Protein AF-A0A924LVS6-F1 (afdb_monomer)

Sequence (199 aa):
MPVTPDPIDLTTLAKVRSFMQHDATVALDNDDEMQRLITRASATIMDYTGREFVSAATAGTARQFLYYSSPDHVMRTTPFDLRSVTAVTFDPESSSPTALVATDWRLLPIPSKYGVFNSLYFPRHSGNAAGRIVQVTGTWGWATVPHEVEQACIDTVDHWIKRNLPGGEAIPEERDRYGPVLFPTSARMTLRRYRLVPV

Nearest PDB structures (foldseek):
  6toa-assembly1_C  TM=5.813E-01  e=3.307E-07  Rhodobacter capsulatus DE442
  8ck1-assembly1_B  TM=4.761E-01  e=1.187E-01  Ribes
  7w6b-assembly1_A  TM=3.000E-01  e=3.774E-02  Streptococcus oralis ATCC 35037
  3abz-assembly1_A  TM=4.146E-01  e=4.434E+00  Kluyveromyces marxianus

Radius of gyration: 20.04 Å; Cα contacts (8 Å, |Δi|>4): 343; chains: 1; bounding box: 52×32×57 Å

Secondary structure (DSSP, 8-state):
-PPPPPTT-SS-HHHHHHHTT--TTS--TTHHHHHHHHHHHHHHHHHHHT---SPPPSTTEEEEEEEB--TT-EEE-TTPPEEEEEEEEESTTSSS-EEEPTTS-EEESSSPBTTBB-EEE-TT---BTT-EEEEEEEEES-SS--HHHHHHHHHHHHHHHHTT--SS---GGGHHHHSS--S-HHHHHHHHTTSPP--

Solvent-accessible surface area (backbone atoms only — not comparable to full-atom values): 11320 Å² total; per-residue (Å²): 129,85,66,73,89,55,86,69,37,56,66,51,67,49,58,45,29,50,72,74,72,41,66,59,86,60,89,54,98,57,47,53,56,53,45,53,36,42,45,50,38,25,53,51,50,28,62,72,21,52,38,50,55,45,54,51,79,62,78,66,48,72,47,76,45,79,30,50,54,40,99,80,24,59,37,72,43,72,46,47,31,32,53,45,78,80,45,42,27,38,36,70,87,48,99,73,50,46,75,55,56,82,88,47,46,44,71,26,51,84,74,54,60,93,65,31,25,46,32,41,33,24,90,82,46,69,38,43,94,84,47,40,45,35,36,42,23,16,28,45,26,32,95,57,61,52,68,67,59,27,49,30,39,42,54,30,37,55,52,27,60,78,66,72,47,94,53,93,61,59,49,78,87,51,42,87,84,76,40,63,64,70,54,48,71,67,34,48,62,63,44,56,81,64,34,68,76,86,126

Structure (mmCIF, N/CA/C/O backbone):
data_AF-A0A924LVS6-F1
#
_entry.id   AF-A0A924LVS6-F1
#
loop_
_atom_site.group_PDB
_atom_site.id
_atom_site.type_symbol
_atom_site.label_atom_id
_atom_site.label_alt_id
_atom_site.label_comp_id
_atom_site.label_asym_id
_atom_site.label_entity_id
_atom_site.label_seq_id
_atom_site.pdbx_PDB_ins_code
_atom_site.Cartn_x
_atom_site.Cartn_y
_atom_site.Cartn_z
_atom_site.occupancy
_atom_site.B_iso_or_equiv
_atom_site.auth_seq_id
_atom_site.auth_comp_id
_atom_site.auth_asym_id
_atom_site.auth_atom_id
_atom_site.pdbx_PDB_model_num
ATOM 1 N N . MET A 1 1 ? -22.094 17.354 11.638 1.00 51.91 1 MET A N 1
ATOM 2 C CA . MET A 1 1 ? -22.449 16.573 10.434 1.00 51.91 1 MET A CA 1
ATOM 3 C C . MET A 1 1 ? -21.856 15.191 10.625 1.00 51.91 1 MET A C 1
ATOM 5 O O . MET A 1 1 ? -20.740 15.159 11.136 1.00 51.91 1 MET A O 1
ATOM 9 N N . PRO A 1 2 ? -22.572 14.113 10.270 1.00 64.19 2 PRO A N 1
ATOM 10 C CA . PRO A 1 2 ? -22.075 12.753 10.454 1.00 64.19 2 PRO A CA 1
ATOM 11 C C . PRO A 1 2 ? -20.780 12.549 9.666 1.00 64.19 2 PRO A C 1
ATOM 13 O O . PRO A 1 2 ? -20.689 12.972 8.510 1.00 64.19 2 PRO A O 1
ATOM 16 N N . VAL A 1 3 ? -19.778 11.938 10.295 1.00 76.50 3 VAL A N 1
ATOM 17 C CA . VAL A 1 3 ? -18.507 11.621 9.632 1.00 76.50 3 VAL A CA 1
ATOM 18 C C . VAL A 1 3 ? -18.743 10.437 8.696 1.00 76.50 3 VAL A C 1
ATOM 20 O O . VAL A 1 3 ? -19.192 9.375 9.117 1.00 76.50 3 VAL A O 1
ATOM 23 N N . THR A 1 4 ? -18.479 10.621 7.405 1.00 79.25 4 THR A N 1
ATOM 24 C CA . THR A 1 4 ? -18.594 9.548 6.410 1.00 79.25 4 THR A CA 1
ATOM 25 C C . THR A 1 4 ? -17.338 8.673 6.408 1.00 79.25 4 THR A C 1
ATOM 27 O O . THR A 1 4 ? -16.253 9.224 6.602 1.00 79.25 4 THR A O 1
ATOM 30 N N . PRO A 1 5 ? -17.451 7.359 6.130 1.00 81.75 5 PRO A N 1
ATOM 31 C CA . PRO A 1 5 ? -16.290 6.500 5.907 1.00 81.75 5 PRO A CA 1
ATOM 32 C C . PRO A 1 5 ? -15.371 7.072 4.826 1.00 81.75 5 PRO A C 1
ATOM 34 O O . PRO A 1 5 ? -15.844 7.488 3.763 1.00 81.75 5 PRO A O 1
ATOM 37 N N . ASP A 1 6 ? -14.073 7.093 5.103 1.00 83.12 6 ASP A N 1
ATOM 38 C CA . ASP A 1 6 ? -13.051 7.557 4.169 1.00 83.12 6 ASP A CA 1
ATOM 39 C C . ASP A 1 6 ? -12.569 6.366 3.317 1.00 83.12 6 ASP A C 1
ATOM 41 O O . ASP A 1 6 ? -12.414 5.261 3.844 1.00 83.12 6 ASP A O 1
ATOM 45 N N . PRO A 1 7 ? -12.303 6.539 2.008 1.00 82.81 7 PRO A N 1
ATOM 46 C CA . PRO A 1 7 ? -11.652 5.520 1.183 1.00 82.81 7 PRO A CA 1
ATOM 47 C C . PRO A 1 7 ? -10.377 4.898 1.775 1.00 82.81 7 PRO A C 1
ATOM 49 O O . PRO A 1 7 ? -10.010 3.797 1.366 1.00 82.81 7 PRO A O 1
ATOM 52 N N . ILE A 1 8 ? -9.697 5.574 2.710 1.00 85.31 8 ILE A N 1
ATOM 53 C CA . ILE A 1 8 ? -8.510 5.037 3.390 1.00 85.31 8 ILE A CA 1
ATOM 54 C C . ILE A 1 8 ? -8.824 4.064 4.538 1.00 85.31 8 ILE A C 1
ATOM 56 O O . ILE A 1 8 ? -7.903 3.432 5.061 1.00 85.31 8 ILE A O 1
ATOM 60 N N . ASP A 1 9 ? -10.082 3.948 4.960 1.00 91.69 9 ASP A N 1
ATOM 61 C CA . ASP A 1 9 ? -10.464 3.152 6.124 1.00 91.69 9 ASP A CA 1
ATOM 62 C C . ASP A 1 9 ? -10.206 1.651 5.896 1.00 91.69 9 ASP A C 1
ATOM 64 O O . ASP A 1 9 ? -10.698 1.035 4.950 1.00 91.69 9 ASP A O 1
ATOM 68 N N . LEU A 1 10 ? -9.441 1.032 6.801 1.00 92.31 10 LEU A N 1
ATOM 69 C CA . LEU A 1 10 ? -9.075 -0.393 6.737 1.00 92.31 10 LEU A CA 1
ATOM 70 C C . LEU A 1 10 ? -10.133 -1.323 7.344 1.00 92.31 10 LEU A C 1
ATOM 72 O O . LEU A 1 10 ? -9.995 -2.543 7.272 1.00 92.31 10 LEU A O 1
ATOM 76 N N . THR A 1 11 ? -11.149 -0.755 7.987 1.00 93.81 11 THR A N 1
ATOM 77 C CA . THR A 1 11 ? -12.269 -1.461 8.613 1.00 93.81 11 THR A CA 1
ATOM 78 C C . THR A 1 11 ? -13.515 -0.578 8.567 1.00 93.81 11 THR A C 1
ATOM 80 O O . THR A 1 11 ? -13.477 0.547 8.081 1.00 93.81 11 THR A O 1
ATOM 83 N N . THR A 1 12 ? -14.634 -1.075 9.085 1.00 92.94 12 THR A N 1
ATOM 84 C CA . THR A 1 12 ? -15.897 -0.327 9.140 1.00 92.94 12 THR A CA 1
ATOM 85 C C . THR A 1 12 ? -16.317 -0.063 10.579 1.00 92.94 12 THR A C 1
ATOM 87 O O . THR A 1 12 ? -16.025 -0.860 11.476 1.00 92.94 12 THR A O 1
ATOM 90 N N . LEU A 1 13 ? -17.088 1.007 10.787 1.00 92.00 13 LEU A N 1
ATOM 91 C CA . LEU A 1 13 ? -17.691 1.322 12.082 1.00 92.00 13 LEU A CA 1
ATOM 92 C C . LEU A 1 13 ? -18.502 0.145 12.647 1.00 92.00 13 LEU A C 1
ATOM 94 O O . LEU A 1 13 ? -18.377 -0.186 13.823 1.00 92.00 13 LEU A O 1
ATOM 98 N N . ALA A 1 14 ? -19.259 -0.553 11.796 1.00 91.12 14 ALA A N 1
ATOM 99 C CA . ALA A 1 14 ? -20.035 -1.729 12.191 1.00 91.12 14 ALA A CA 1
ATOM 100 C C . ALA A 1 14 ? -19.154 -2.867 12.744 1.00 91.12 14 ALA A C 1
ATOM 102 O O . ALA A 1 14 ? -19.507 -3.485 13.749 1.00 91.12 14 ALA A O 1
ATOM 103 N N . LYS A 1 15 ? -17.987 -3.121 12.131 1.00 92.12 15 LYS A N 1
ATOM 104 C CA . LYS A 1 15 ? -17.032 -4.136 12.611 1.00 92.12 15 LYS A CA 1
ATOM 105 C C . LYS A 1 15 ? -16.416 -3.750 13.955 1.00 92.12 15 LYS A C 1
ATOM 107 O O . LYS A 1 15 ? -16.319 -4.600 14.837 1.00 92.12 15 LYS A O 1
ATOM 112 N N . VAL A 1 16 ? -16.058 -2.477 14.136 1.00 91.75 16 VAL A N 1
ATOM 113 C CA . VAL A 1 16 ? -15.541 -1.971 15.419 1.00 91.75 16 VAL A CA 1
ATOM 114 C C . VAL A 1 16 ? -16.599 -2.083 16.520 1.00 91.75 16 VAL A C 1
ATOM 116 O O . VAL A 1 16 ? -16.305 -2.622 17.585 1.00 91.75 16 VAL A O 1
ATOM 119 N N . ARG A 1 17 ? -17.850 -1.678 16.260 1.00 89.94 17 ARG A N 1
ATOM 120 C CA . ARG A 1 17 ? -18.948 -1.825 17.233 1.00 89.94 17 ARG A CA 1
ATOM 121 C C . ARG A 1 17 ? -19.176 -3.273 17.632 1.00 89.94 17 ARG A C 1
ATOM 123 O O . ARG A 1 17 ? -19.236 -3.576 18.821 1.00 89.94 17 ARG A O 1
ATOM 130 N N . SER A 1 18 ? -19.244 -4.163 16.642 1.00 90.19 18 SER A N 1
ATOM 131 C CA . SER A 1 18 ? -19.419 -5.592 16.889 1.00 90.19 18 SER A CA 1
ATOM 132 C C . SER A 1 18 ? -18.299 -6.156 17.765 1.00 90.19 18 SER A C 1
ATOM 134 O O . SER A 1 18 ? -18.572 -6.985 18.630 1.00 90.19 18 SER A O 1
ATOM 136 N N . PHE A 1 19 ? -17.053 -5.714 17.569 1.00 90.75 19 PHE A N 1
ATOM 137 C CA . PHE A 1 19 ? -15.916 -6.131 18.392 1.00 90.75 19 PHE A CA 1
ATOM 138 C C . PHE A 1 19 ? -16.022 -5.623 19.836 1.00 90.75 19 PHE A C 1
ATOM 140 O O . PHE A 1 19 ? -15.763 -6.368 20.778 1.00 90.75 19 PHE A O 1
ATOM 147 N N . MET A 1 20 ? -16.471 -4.381 20.016 1.00 89.06 20 MET A N 1
ATOM 148 C CA . MET A 1 20 ? -16.699 -3.767 21.328 1.00 89.06 20 MET A CA 1
ATOM 149 C C . MET A 1 20 ? -17.984 -4.252 22.023 1.00 89.06 20 MET A C 1
ATOM 151 O O . MET A 1 20 ? -18.334 -3.738 23.081 1.00 89.06 20 MET A O 1
ATOM 155 N N . GLN A 1 21 ? -18.678 -5.245 21.451 1.00 87.12 21 GLN A N 1
ATOM 156 C CA . GLN A 1 21 ? -19.957 -5.774 21.944 1.00 87.12 21 GLN A CA 1
ATOM 157 C C . GLN A 1 21 ? -21.074 -4.719 22.013 1.00 87.12 21 GLN A C 1
ATOM 159 O O . GLN A 1 21 ? -22.021 -4.848 22.789 1.00 87.12 21 GLN A O 1
ATOM 164 N N . HIS A 1 22 ? -20.985 -3.682 21.183 1.00 82.69 22 HIS A N 1
ATOM 165 C CA . HIS A 1 22 ? -22.080 -2.754 20.948 1.00 82.69 22 HIS A CA 1
ATOM 166 C C . HIS A 1 22 ? -22.974 -3.270 19.821 1.00 82.69 22 HIS A C 1
ATOM 168 O O . HIS A 1 22 ? -22.501 -3.913 18.880 1.00 82.69 22 HIS A O 1
ATOM 174 N N . ASP A 1 23 ? -24.271 -2.966 19.897 1.00 74.56 23 ASP A N 1
ATOM 175 C CA . ASP A 1 23 ? -25.189 -3.268 18.803 1.00 74.56 23 ASP A CA 1
ATOM 176 C C . ASP A 1 23 ? -24.756 -2.495 17.545 1.00 74.56 23 ASP A C 1
ATOM 178 O O . ASP A 1 23 ? -24.686 -1.264 17.533 1.00 74.56 23 ASP A O 1
ATOM 182 N N . ALA A 1 24 ? -24.441 -3.226 16.476 1.00 71.81 24 ALA A N 1
ATOM 183 C CA . ALA A 1 24 ? -23.973 -2.644 15.223 1.00 71.81 24 ALA A CA 1
ATOM 184 C C . ALA A 1 24 ? -25.060 -1.835 14.488 1.00 71.81 24 ALA A C 1
ATOM 186 O O . ALA A 1 24 ? -24.738 -1.075 13.576 1.00 71.81 24 ALA A O 1
ATOM 187 N N . THR A 1 25 ? -26.332 -1.995 14.864 1.00 69.38 25 THR A N 1
ATOM 188 C CA . THR A 1 25 ? -27.490 -1.381 14.196 1.00 69.38 25 THR A CA 1
ATOM 189 C C . THR A 1 25 ? -28.009 -0.127 14.895 1.00 69.38 25 THR A C 1
ATOM 191 O O . THR A 1 25 ? -28.712 0.672 14.276 1.00 69.38 25 THR A O 1
ATOM 194 N N . VAL A 1 26 ? -27.634 0.085 16.158 1.00 70.62 26 VAL A N 1
ATOM 195 C CA . VAL A 1 26 ? -28.064 1.240 16.953 1.00 70.62 26 VAL A CA 1
ATOM 196 C C . VAL A 1 26 ? -26.995 2.324 16.888 1.00 70.62 26 VAL A C 1
ATOM 198 O O . VAL A 1 26 ? -25.825 2.05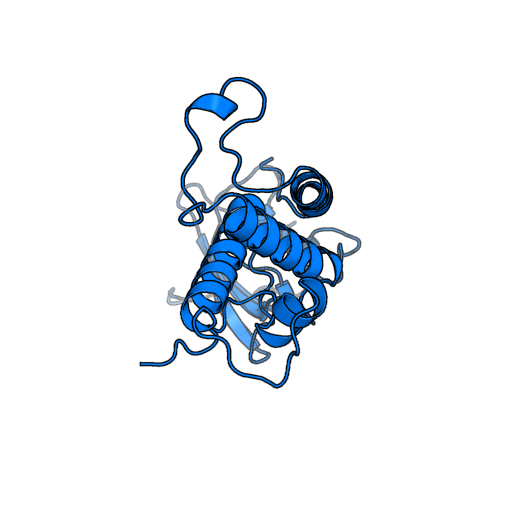9 17.164 1.00 70.62 26 VAL A O 1
ATOM 201 N N . ALA A 1 27 ? -27.389 3.539 16.501 1.00 71.31 27 ALA A N 1
ATOM 202 C CA . ALA A 1 27 ? -26.499 4.695 16.515 1.00 71.31 27 ALA A CA 1
ATOM 203 C C . ALA A 1 27 ? -26.130 5.068 17.957 1.00 71.31 27 ALA A C 1
ATOM 205 O O . ALA A 1 27 ? -26.996 5.109 18.832 1.00 71.31 27 ALA A O 1
ATOM 206 N N . LEU A 1 28 ? -24.849 5.337 18.186 1.00 75.94 28 LEU A N 1
ATOM 207 C CA . LEU A 1 28 ? -24.304 5.764 19.468 1.00 75.94 28 LEU A CA 1
ATOM 208 C C . LEU A 1 28 ? -23.818 7.211 19.369 1.00 75.94 28 LEU A C 1
ATOM 210 O O . LEU A 1 28 ? -23.310 7.640 18.333 1.00 75.94 28 LEU A O 1
ATOM 214 N N . ASP A 1 29 ? -23.887 7.949 20.476 1.00 78.38 29 ASP A N 1
ATOM 215 C CA . ASP A 1 29 ? -23.448 9.352 20.532 1.00 78.38 29 ASP A CA 1
ATOM 216 C C . ASP A 1 29 ? -21.952 9.536 20.198 1.00 78.38 29 ASP A C 1
ATOM 218 O O . ASP A 1 29 ? -21.517 10.627 19.834 1.00 78.38 29 ASP A O 1
ATOM 222 N N . ASN A 1 30 ? -21.149 8.470 20.297 1.00 80.75 30 ASN A N 1
ATOM 223 C CA . ASN A 1 30 ? -19.715 8.463 20.005 1.00 80.75 30 ASN A CA 1
ATOM 224 C C . ASN A 1 30 ? -19.356 7.912 18.611 1.00 80.75 30 ASN A C 1
ATOM 226 O O . ASN A 1 30 ? -18.176 7.702 18.330 1.00 80.75 30 ASN A O 1
ATOM 230 N N . ASP A 1 31 ? -20.331 7.693 17.727 1.00 87.19 31 ASP A N 1
ATOM 231 C CA . ASP A 1 31 ? -20.102 7.136 16.388 1.00 87.19 31 ASP A CA 1
ATOM 232 C C . ASP A 1 31 ? -19.168 7.972 15.521 1.00 87.19 31 ASP A C 1
ATOM 234 O O . ASP A 1 31 ? -18.243 7.439 14.909 1.00 87.19 31 ASP A O 1
ATOM 238 N N . ASP A 1 32 ? -19.373 9.289 15.515 1.00 87.44 32 ASP A N 1
ATOM 239 C CA . ASP A 1 32 ? -18.523 10.216 14.770 1.00 87.44 32 ASP A CA 1
ATOM 240 C C . ASP A 1 32 ? -17.073 10.169 15.268 1.00 87.44 32 ASP A C 1
ATOM 242 O O . ASP A 1 32 ? -16.135 10.312 14.484 1.00 87.44 32 ASP A O 1
ATOM 246 N N . GLU A 1 33 ? -16.875 9.954 16.570 1.00 85.75 33 GLU A N 1
ATOM 247 C CA . GLU A 1 33 ? -15.541 9.830 17.151 1.00 85.75 33 GLU A CA 1
ATOM 248 C C . GLU A 1 33 ? -14.898 8.490 16.801 1.00 85.75 33 GLU A C 1
ATOM 250 O O . GLU A 1 33 ? -13.750 8.457 16.364 1.00 85.75 33 GLU A O 1
ATOM 255 N N . MET A 1 34 ? -15.642 7.387 16.902 1.00 89.00 34 MET A N 1
ATOM 256 C CA . MET A 1 34 ? -15.154 6.074 16.479 1.00 89.00 34 MET A CA 1
ATOM 257 C C . MET A 1 34 ? -14.764 6.072 15.000 1.00 89.00 34 MET A C 1
ATOM 259 O O . MET A 1 34 ? -13.712 5.541 14.646 1.00 89.00 34 MET A O 1
ATOM 263 N N . GLN A 1 35 ? -15.558 6.716 14.143 1.00 92.25 35 GLN A N 1
ATOM 264 C CA . GLN A 1 35 ? -15.241 6.859 12.727 1.00 92.25 35 GLN A CA 1
ATOM 265 C C . GLN A 1 35 ? -13.952 7.670 12.512 1.00 92.25 35 GLN A C 1
ATOM 267 O O . GLN A 1 35 ? -13.084 7.243 11.752 1.00 92.25 35 GLN A O 1
ATOM 272 N N . ARG A 1 36 ? -13.755 8.783 13.237 1.00 87.88 36 ARG A N 1
ATOM 273 C CA . ARG A 1 36 ? -12.484 9.536 13.202 1.00 87.88 36 ARG A CA 1
ATOM 274 C C . ARG A 1 36 ? -11.289 8.686 13.643 1.00 87.88 36 ARG A C 1
ATOM 276 O O . ARG A 1 36 ? -10.225 8.754 13.023 1.00 87.88 36 ARG A O 1
ATOM 283 N N . LEU A 1 37 ? -11.451 7.872 14.688 1.00 89.25 37 LEU A N 1
ATOM 284 C CA . LEU A 1 37 ? -10.396 6.981 15.174 1.00 89.25 37 LEU A CA 1
ATOM 285 C C . LEU A 1 3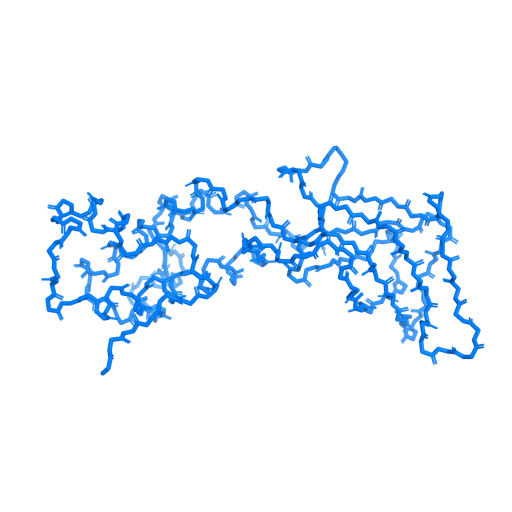7 ? -10.072 5.869 14.171 1.00 89.25 37 LEU A C 1
ATOM 287 O O . LEU A 1 37 ? -8.897 5.545 14.021 1.00 89.25 37 LEU A O 1
ATOM 291 N N . ILE A 1 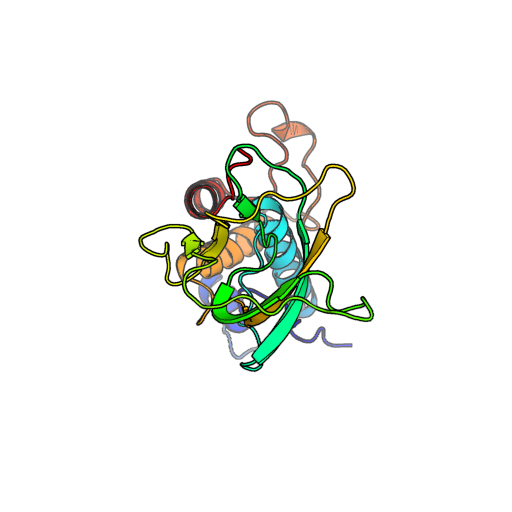38 ? -11.061 5.331 13.448 1.00 92.12 38 ILE A N 1
ATOM 292 C CA . ILE A 1 38 ? -10.843 4.353 12.367 1.00 92.12 38 ILE A CA 1
ATOM 293 C C . ILE A 1 38 ? -9.976 4.956 11.264 1.00 92.12 38 ILE A C 1
ATOM 295 O O . ILE A 1 38 ? -8.951 4.369 10.903 1.00 92.12 38 ILE A O 1
ATOM 299 N N . THR A 1 39 ? -10.333 6.141 10.771 1.00 90.75 39 THR A N 1
ATOM 300 C CA . THR A 1 39 ? -9.576 6.831 9.718 1.00 90.75 39 THR A CA 1
ATOM 301 C C . THR A 1 39 ? -8.149 7.128 10.169 1.00 90.75 39 THR A C 1
ATOM 303 O O . THR A 1 39 ? -7.178 6.851 9.458 1.00 90.75 39 THR A O 1
ATOM 306 N N . ARG A 1 40 ? -7.980 7.589 11.413 1.00 87.19 40 ARG A N 1
ATOM 307 C CA . ARG A 1 40 ? -6.656 7.863 11.983 1.00 87.19 40 ARG A CA 1
ATOM 308 C C . ARG A 1 40 ? -5.833 6.592 12.211 1.00 87.19 40 ARG A C 1
ATOM 310 O O . ARG A 1 40 ? -4.641 6.582 11.897 1.00 87.19 40 ARG A O 1
ATOM 317 N N . ALA A 1 41 ? -6.431 5.517 12.720 1.00 90.06 41 ALA A N 1
ATOM 318 C CA . ALA A 1 41 ? -5.759 4.232 12.906 1.00 90.06 41 ALA A CA 1
ATOM 319 C C . ALA A 1 41 ? -5.315 3.655 11.558 1.00 90.06 41 ALA A C 1
ATOM 321 O O . ALA A 1 41 ? -4.177 3.211 11.423 1.00 90.06 41 ALA A O 1
ATOM 322 N N . SER A 1 42 ? -6.174 3.746 10.544 1.00 92.19 42 SER A N 1
ATOM 323 C CA . SER A 1 42 ? -5.891 3.327 9.171 1.00 92.19 42 SER A CA 1
ATOM 324 C C . SER A 1 42 ? -4.673 4.048 8.591 1.00 92.19 42 SER A C 1
ATOM 326 O O . SER A 1 42 ? -3.717 3.394 8.169 1.00 92.19 42 SER A O 1
ATOM 328 N N . ALA A 1 43 ? -4.646 5.383 8.668 1.00 88.25 43 ALA A N 1
ATOM 329 C CA . ALA A 1 43 ? -3.501 6.187 8.243 1.00 88.25 43 ALA A CA 1
ATOM 330 C C . ALA A 1 43 ? -2.216 5.829 9.011 1.00 88.25 43 ALA A C 1
ATOM 332 O O . ALA A 1 43 ? -1.156 5.650 8.412 1.00 88.25 43 ALA A O 1
ATOM 333 N N . THR A 1 44 ? -2.314 5.650 10.333 1.00 87.31 44 THR A N 1
ATOM 334 C CA . THR A 1 44 ? -1.160 5.308 11.183 1.00 87.31 44 THR A CA 1
ATOM 335 C C . THR A 1 44 ? -0.595 3.927 10.831 1.00 87.31 44 THR A C 1
ATOM 337 O O . THR A 1 44 ? 0.619 3.741 10.791 1.00 87.31 44 THR A O 1
ATOM 340 N N . ILE A 1 45 ? -1.454 2.944 10.535 1.00 90.00 45 ILE A N 1
ATOM 341 C CA . ILE A 1 45 ? -1.037 1.604 10.094 1.00 90.00 45 ILE A CA 1
ATOM 342 C C . ILE A 1 45 ? -0.325 1.667 8.739 1.00 90.00 45 ILE A C 1
ATOM 344 O O . ILE A 1 45 ? 0.707 1.011 8.551 1.00 90.00 45 ILE A O 1
ATOM 348 N N . MET A 1 46 ? -0.856 2.444 7.796 1.00 88.31 46 MET A N 1
ATOM 349 C CA . MET A 1 46 ? -0.247 2.611 6.475 1.00 88.31 46 MET A CA 1
ATOM 350 C C . MET A 1 46 ? 1.125 3.285 6.564 1.00 88.31 46 MET A C 1
ATOM 352 O O . MET A 1 46 ? 2.076 2.793 5.958 1.00 88.31 46 MET A O 1
ATOM 356 N N . ASP A 1 47 ? 1.268 4.310 7.406 1.00 86.88 47 ASP A N 1
ATOM 357 C CA . ASP A 1 47 ? 2.557 4.950 7.695 1.00 86.88 47 ASP A CA 1
ATOM 358 C C . ASP A 1 47 ? 3.551 3.972 8.347 1.00 86.88 47 ASP A C 1
ATOM 360 O O . ASP A 1 47 ? 4.665 3.771 7.862 1.00 86.88 47 ASP A O 1
ATOM 364 N N . TYR A 1 48 ? 3.116 3.246 9.384 1.00 86.31 48 TYR A N 1
ATOM 365 C CA . TYR A 1 48 ? 3.956 2.267 10.083 1.00 86.31 48 TYR A CA 1
ATOM 366 C C . TYR A 1 48 ? 4.478 1.151 9.168 1.00 86.31 48 TYR A C 1
ATOM 368 O O . TYR A 1 48 ? 5.613 0.678 9.313 1.00 86.31 48 TYR A O 1
ATOM 376 N N . THR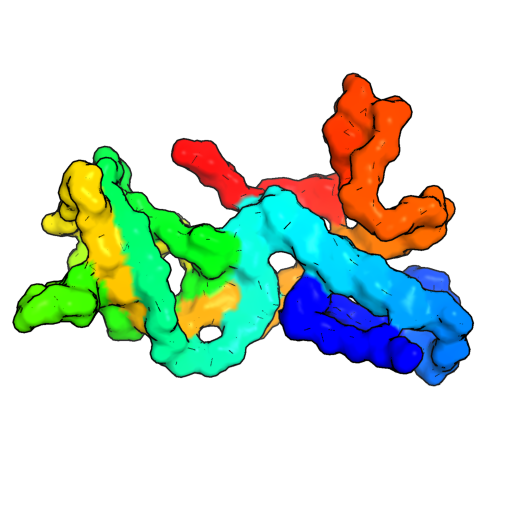 A 1 49 ? 3.640 0.687 8.242 1.00 88.25 49 THR A N 1
ATOM 377 C CA . THR A 1 49 ? 3.995 -0.393 7.314 1.00 88.25 49 THR A CA 1
ATOM 378 C C . THR A 1 49 ? 4.697 0.108 6.052 1.00 88.25 49 THR A C 1
ATOM 380 O O . THR A 1 49 ? 5.406 -0.680 5.414 1.00 88.25 49 THR A O 1
ATOM 383 N N . GLY A 1 50 ? 4.541 1.393 5.717 1.00 87.19 50 GLY A N 1
ATOM 384 C CA . GLY A 1 50 ? 4.967 1.990 4.455 1.00 87.19 50 GLY A CA 1
ATOM 385 C C . GLY A 1 50 ? 4.166 1.476 3.257 1.00 87.19 50 GLY A C 1
ATOM 386 O O . GLY A 1 50 ? 4.724 1.345 2.171 1.00 87.19 50 GLY A O 1
ATOM 387 N N . ARG A 1 51 ? 2.900 1.091 3.450 1.00 88.94 51 ARG A N 1
ATOM 388 C CA . ARG A 1 51 ? 2.066 0.452 2.420 1.00 88.94 51 ARG A CA 1
ATOM 389 C C . ARG A 1 51 ? 0.676 1.053 2.374 1.00 88.94 51 ARG A C 1
ATOM 391 O O . ARG A 1 51 ? 0.112 1.386 3.408 1.00 88.94 51 ARG A O 1
ATOM 398 N N . GLU A 1 52 ? 0.096 1.070 1.183 1.00 88.56 52 GLU A N 1
ATOM 399 C CA . GLU A 1 52 ? -1.322 1.350 0.981 1.00 88.56 52 GLU A CA 1
ATOM 400 C C . GLU A 1 52 ? -2.097 0.027 0.865 1.00 88.56 52 GLU A C 1
ATOM 402 O O . GLU A 1 52 ? -1.982 -0.692 -0.128 1.00 88.56 52 GLU A O 1
ATOM 407 N N . PHE A 1 53 ? -2.873 -0.323 1.897 1.00 88.06 53 PHE A N 1
ATOM 408 C CA . PHE A 1 53 ? -3.692 -1.549 1.911 1.00 88.06 53 PHE A CA 1
ATOM 409 C C . PHE A 1 53 ? -5.052 -1.385 1.234 1.00 88.06 53 PHE A C 1
ATOM 411 O O . PHE A 1 53 ? -5.786 -2.364 1.083 1.00 88.06 53 PHE A O 1
ATOM 418 N N . VAL A 1 54 ? -5.390 -0.158 0.840 1.00 78.06 54 VAL A N 1
ATOM 419 C CA . VAL A 1 54 ? -6.646 0.159 0.171 1.00 78.06 54 VAL A CA 1
ATOM 420 C C . VAL A 1 54 ? -6.736 -0.643 -1.127 1.00 78.06 54 VAL A C 1
ATOM 422 O O . VAL A 1 54 ? -5.756 -0.824 -1.862 1.00 78.06 54 VAL A O 1
ATOM 425 N N . SER A 1 55 ? -7.924 -1.171 -1.412 1.00 70.00 55 SER A N 1
ATOM 426 C CA . SER A 1 55 ? -8.170 -1.840 -2.682 1.00 70.00 55 SER A CA 1
ATOM 427 C C . SER A 1 55 ? -8.141 -0.808 -3.800 1.00 70.00 55 SER A C 1
ATOM 429 O O . SER A 1 55 ? -8.976 0.097 -3.803 1.00 70.00 55 SER A O 1
ATOM 431 N N . ALA A 1 56 ? -7.216 -0.916 -4.757 1.00 63.56 56 ALA A N 1
ATOM 432 C CA . ALA A 1 56 ? -7.232 0.058 -5.838 1.00 63.56 56 ALA A CA 1
ATOM 433 C C . ALA A 1 56 ? -8.442 -0.166 -6.745 1.00 63.56 56 ALA A C 1
ATOM 435 O O . ALA A 1 56 ? -8.712 -1.273 -7.224 1.00 63.56 56 ALA A O 1
ATOM 436 N N . ALA A 1 57 ? -9.115 0.948 -7.002 1.00 60.94 57 ALA A N 1
ATOM 437 C CA . ALA A 1 57 ? -10.070 1.116 -8.069 1.00 60.94 57 ALA A CA 1
ATOM 438 C C . ALA A 1 57 ? -9.349 1.071 -9.428 1.00 60.94 57 ALA A C 1
ATOM 440 O O . ALA A 1 57 ? -8.332 1.731 -9.635 1.00 60.94 57 ALA A O 1
ATOM 441 N N . THR A 1 58 ? -9.933 0.309 -10.350 1.00 63.53 58 THR A N 1
ATOM 442 C CA . THR A 1 58 ? -9.700 0.351 -11.803 1.00 63.53 58 THR A CA 1
ATOM 443 C C . THR A 1 58 ? -8.347 -0.182 -12.304 1.00 63.53 58 THR A C 1
ATOM 445 O O . THR A 1 58 ? -7.274 0.392 -12.101 1.00 63.53 58 THR A O 1
ATOM 448 N N . ALA A 1 59 ? -8.418 -1.291 -13.047 1.00 72.06 59 ALA A N 1
ATOM 449 C CA . ALA A 1 59 ? -7.297 -1.838 -13.807 1.00 72.06 59 ALA A CA 1
ATOM 450 C C . ALA A 1 59 ? -6.783 -0.832 -14.856 1.00 72.06 59 ALA A C 1
ATOM 452 O O . ALA A 1 59 ? -7.564 -0.084 -15.438 1.00 72.06 59 ALA A O 1
ATOM 453 N N . GLY A 1 60 ? -5.474 -0.848 -15.128 1.00 80.50 60 GLY A N 1
ATOM 454 C CA . GLY A 1 60 ? -4.863 -0.028 -16.183 1.00 80.50 60 GLY A CA 1
ATOM 455 C C . GLY A 1 60 ? -4.478 1.392 -15.757 1.00 80.50 60 GLY A C 1
ATOM 456 O O . GLY A 1 60 ? -4.216 2.235 -16.611 1.00 80.50 60 GLY A O 1
ATOM 457 N N . THR A 1 61 ? -4.403 1.669 -14.455 1.00 90.06 61 THR A N 1
ATOM 458 C CA . THR A 1 61 ? -3.959 2.973 -13.949 1.00 90.06 61 THR A CA 1
ATOM 459 C C . THR A 1 61 ? -2.443 3.125 -14.110 1.00 90.06 61 THR A C 1
ATOM 461 O O . THR A 1 61 ? -1.672 2.239 -13.727 1.00 90.06 61 THR A O 1
ATOM 464 N N . ALA A 1 62 ? -2.008 4.251 -14.680 1.00 93.38 62 ALA A N 1
ATOM 465 C CA . ALA A 1 62 ? -0.601 4.604 -14.845 1.00 93.38 62 ALA A CA 1
ATOM 466 C C . ALA A 1 62 ? -0.094 5.426 -13.650 1.00 93.38 62 ALA A C 1
ATOM 468 O O . ALA A 1 62 ? -0.747 6.377 -13.227 1.00 93.38 62 ALA A O 1
ATOM 469 N N . ARG A 1 63 ? 1.082 5.074 -13.122 1.00 93.69 63 ARG A N 1
ATOM 470 C CA . ARG A 1 63 ? 1.795 5.843 -12.090 1.00 93.69 63 ARG A CA 1
ATOM 471 C C . ARG A 1 63 ? 3.241 6.059 -12.507 1.00 93.69 63 ARG A C 1
ATOM 473 O O . ARG A 1 63 ? 3.829 5.186 -13.142 1.00 93.69 63 ARG A O 1
ATOM 480 N N . GLN A 1 64 ? 3.793 7.211 -12.150 1.00 95.19 64 GLN A N 1
ATOM 481 C CA . GLN A 1 64 ? 5.167 7.582 -12.468 1.00 95.19 64 GLN A CA 1
ATOM 482 C C . GLN A 1 64 ? 6.054 7.475 -11.228 1.00 95.19 64 GLN A C 1
ATOM 484 O O . GLN A 1 64 ? 5.652 7.855 -10.130 1.00 95.19 64 GLN A O 1
ATOM 489 N N . PHE A 1 65 ? 7.259 6.954 -11.427 1.00 94.50 65 PHE A N 1
ATOM 490 C CA . PHE A 1 65 ? 8.270 6.744 -10.399 1.00 94.50 65 PHE A CA 1
ATOM 491 C C . PHE A 1 65 ? 9.610 7.263 -10.887 1.00 94.50 65 PHE A C 1
ATOM 493 O O . PHE A 1 65 ? 9.889 7.257 -12.085 1.00 94.50 65 PHE A O 1
ATOM 500 N N . LEU A 1 66 ? 10.457 7.671 -9.950 1.00 92.62 66 LEU A N 1
ATOM 501 C CA . LEU A 1 66 ? 11.821 8.063 -10.255 1.00 92.62 66 LEU A CA 1
ATOM 502 C C . LEU A 1 66 ? 12.751 6.867 -10.054 1.00 92.62 66 LEU A C 1
ATOM 504 O O . LEU A 1 66 ? 12.813 6.292 -8.966 1.00 92.62 66 LEU A O 1
ATOM 508 N N . TYR A 1 67 ? 13.467 6.491 -11.109 1.00 92.31 67 TYR A N 1
ATOM 509 C CA . TYR A 1 67 ? 14.407 5.379 -11.104 1.00 92.31 67 TYR A CA 1
ATOM 510 C C . TYR A 1 67 ? 15.840 5.880 -11.234 1.00 92.31 67 TYR A C 1
ATOM 512 O O . TYR A 1 67 ? 16.261 6.373 -12.282 1.00 92.31 67 TYR A O 1
ATOM 520 N N . TYR A 1 68 ? 16.599 5.734 -10.155 1.00 88.56 68 TYR A N 1
ATOM 521 C CA . TYR A 1 68 ? 18.016 6.069 -10.113 1.00 88.56 68 TYR A CA 1
ATOM 522 C C . TYR A 1 68 ? 18.890 4.866 -10.444 1.00 88.56 68 TYR A C 1
ATOM 524 O O . TYR A 1 68 ? 18.475 3.712 -10.330 1.00 88.56 68 TYR A O 1
ATOM 532 N N . SER A 1 69 ? 20.135 5.143 -10.832 1.00 80.75 69 SER A N 1
ATOM 533 C CA . SER A 1 69 ? 21.164 4.108 -10.903 1.00 80.75 69 SER A CA 1
ATOM 534 C C . SER A 1 69 ? 21.317 3.445 -9.534 1.00 80.75 69 SER A C 1
ATOM 536 O O . SER A 1 69 ? 21.797 4.073 -8.593 1.00 80.75 69 SER A O 1
ATOM 538 N N . SER A 1 70 ? 20.930 2.176 -9.437 1.00 81.25 70 SER A N 1
ATOM 539 C CA . SER A 1 70 ? 21.098 1.355 -8.241 1.00 81.25 70 SER A CA 1
ATOM 540 C C . SER A 1 70 ? 21.882 0.088 -8.595 1.00 81.25 70 SER A C 1
ATOM 542 O O . SER A 1 70 ? 21.605 -0.492 -9.649 1.00 81.25 70 SER A O 1
ATOM 544 N N . PRO A 1 71 ? 22.823 -0.375 -7.746 1.00 82.06 71 PRO A N 1
ATOM 545 C CA . PRO A 1 71 ? 23.577 -1.609 -7.987 1.00 82.06 71 PRO A CA 1
ATOM 546 C C . PRO A 1 71 ? 22.692 -2.850 -8.141 1.00 82.06 71 PRO A C 1
ATOM 548 O O . PRO A 1 71 ? 23.070 -3.805 -8.812 1.00 82.06 71 PRO A O 1
ATOM 551 N N . ASP A 1 72 ? 21.515 -2.845 -7.514 1.00 86.88 72 ASP A N 1
ATOM 552 C CA . ASP A 1 72 ? 20.553 -3.946 -7.582 1.00 86.88 72 ASP A CA 1
ATOM 553 C C . ASP A 1 72 ? 19.607 -3.847 -8.788 1.00 86.88 72 ASP A C 1
ATOM 555 O O . ASP A 1 72 ? 18.847 -4.776 -9.042 1.00 86.88 72 ASP A O 1
ATOM 559 N N . HIS A 1 73 ? 19.655 -2.746 -9.546 1.00 90.62 73 HIS A N 1
ATOM 560 C CA . HIS A 1 73 ? 18.722 -2.424 -10.624 1.00 90.62 73 HIS A CA 1
ATOM 561 C C . HIS A 1 73 ? 17.238 -2.527 -10.221 1.00 90.62 73 HIS A C 1
ATOM 563 O O . HIS A 1 73 ? 16.384 -2.825 -11.061 1.00 90.62 73 HIS A O 1
ATOM 569 N N . VAL A 1 74 ? 16.916 -2.281 -8.948 1.00 91.50 74 VAL A N 1
ATOM 570 C CA . VAL A 1 74 ? 15.549 -2.344 -8.426 1.00 91.50 74 VAL A CA 1
ATOM 571 C C . VAL A 1 74 ? 14.973 -0.942 -8.259 1.00 91.50 74 VAL A C 1
ATOM 573 O O . VAL A 1 74 ? 15.565 -0.066 -7.635 1.00 91.50 74 VAL A O 1
ATOM 576 N N . MET A 1 75 ? 13.768 -0.740 -8.779 1.00 92.75 75 MET A N 1
ATOM 577 C CA . MET A 1 75 ? 12.929 0.417 -8.495 1.00 92.75 75 MET A CA 1
ATOM 578 C C . MET A 1 75 ? 11.822 0.011 -7.529 1.00 92.75 75 MET A C 1
ATOM 580 O O . MET A 1 75 ? 11.047 -0.899 -7.823 1.00 92.75 75 MET A O 1
ATOM 584 N N . ARG A 1 76 ? 11.720 0.701 -6.392 1.00 91.50 76 ARG A N 1
ATOM 585 C CA . ARG A 1 76 ? 10.627 0.509 -5.430 1.00 91.50 76 ARG A CA 1
ATOM 586 C C . ARG A 1 76 ? 9.398 1.298 -5.872 1.00 91.50 76 ARG A C 1
ATOM 588 O O . ARG A 1 76 ? 9.532 2.422 -6.346 1.00 91.50 76 ARG A O 1
ATOM 595 N N . THR A 1 77 ? 8.211 0.736 -5.666 1.00 91.25 77 THR A N 1
ATOM 596 C CA . THR A 1 77 ? 6.934 1.408 -5.968 1.00 91.25 77 THR A CA 1
ATOM 597 C C . THR A 1 77 ? 6.204 1.925 -4.733 1.00 91.25 77 THR A C 1
ATOM 599 O O . THR A 1 77 ? 5.086 2.419 -4.836 1.00 91.25 77 THR A O 1
ATOM 602 N N . THR A 1 78 ? 6.846 1.840 -3.567 1.00 86.88 78 THR A N 1
ATOM 603 C CA . THR A 1 78 ? 6.359 2.339 -2.276 1.00 86.88 78 THR A CA 1
ATOM 604 C C . THR A 1 78 ? 5.810 3.771 -2.369 1.00 86.88 78 THR A C 1
ATOM 606 O O . THR A 1 78 ? 6.467 4.618 -2.976 1.00 86.88 78 THR A O 1
ATOM 609 N N . PRO A 1 79 ? 4.649 4.074 -1.753 1.00 87.19 79 PRO A N 1
ATOM 610 C CA . PRO A 1 79 ? 3.814 3.203 -0.907 1.00 87.19 79 PRO A CA 1
ATOM 611 C C . PRO A 1 79 ? 2.880 2.260 -1.683 1.00 87.19 79 PRO A C 1
ATOM 613 O O . PRO A 1 79 ? 2.175 1.456 -1.072 1.00 87.19 79 PRO A O 1
ATOM 616 N N . PHE A 1 80 ? 2.874 2.340 -3.013 1.00 90.06 80 PHE A N 1
ATOM 617 C CA . PHE A 1 80 ? 1.940 1.608 -3.854 1.00 90.06 80 PHE A CA 1
ATOM 618 C C . PHE A 1 80 ? 2.385 0.161 -4.063 1.00 90.06 80 PHE A C 1
ATOM 620 O O . PHE A 1 80 ? 3.475 -0.127 -4.567 1.00 90.06 80 PHE A O 1
ATOM 627 N N . ASP A 1 81 ? 1.488 -0.756 -3.725 1.00 91.19 81 ASP A N 1
ATOM 628 C CA . ASP A 1 81 ? 1.616 -2.166 -4.060 1.00 91.19 81 ASP A CA 1
ATOM 629 C C . ASP A 1 81 ? 1.010 -2.429 -5.454 1.00 91.19 81 ASP A C 1
ATOM 631 O O . ASP A 1 81 ? -0.034 -1.894 -5.822 1.00 91.19 81 ASP A O 1
ATOM 635 N N . LEU A 1 82 ? 1.683 -3.245 -6.254 1.00 91.19 82 LEU A N 1
ATOM 636 C CA . LEU A 1 82 ? 1.294 -3.688 -7.592 1.00 91.19 82 LEU A CA 1
ATOM 637 C C . LEU A 1 82 ? 0.674 -5.076 -7.518 1.00 91.19 82 LEU A C 1
ATOM 639 O O . LEU A 1 82 ? 1.238 -5.968 -6.898 1.00 91.19 82 LEU A O 1
ATOM 643 N N . ARG A 1 83 ? -0.415 -5.321 -8.239 1.00 91.19 83 ARG A N 1
ATOM 644 C CA . ARG A 1 83 ? -0.957 -6.675 -8.435 1.00 91.19 83 ARG A CA 1
ATOM 645 C C . ARG A 1 83 ? -0.560 -7.262 -9.782 1.00 91.19 83 ARG A C 1
ATOM 647 O O . ARG A 1 83 ? -0.252 -8.443 -9.887 1.00 91.19 83 ARG A O 1
ATOM 654 N N . SER A 1 84 ? -0.567 -6.430 -10.816 1.00 91.62 84 SER A N 1
ATOM 655 C CA . SER A 1 84 ? -0.199 -6.815 -12.176 1.00 91.62 84 SER A CA 1
ATOM 656 C C . SER A 1 84 ? 0.308 -5.604 -12.944 1.00 91.62 84 SER A C 1
ATOM 658 O O . SER A 1 84 ? -0.210 -4.505 -12.755 1.00 91.62 84 SER A O 1
ATOM 660 N N . VAL A 1 85 ? 1.256 -5.810 -13.855 1.00 93.75 85 VAL A N 1
ATOM 661 C CA . VAL A 1 85 ? 1.766 -4.771 -14.761 1.00 93.75 85 VAL A CA 1
ATOM 662 C C . VAL A 1 85 ? 1.401 -5.131 -16.192 1.00 93.75 85 VAL A C 1
ATOM 664 O O . VAL A 1 85 ? 1.585 -6.271 -16.610 1.00 93.75 85 VAL A O 1
ATOM 667 N N . THR A 1 86 ? 0.876 -4.157 -16.929 1.00 94.25 86 THR A N 1
ATOM 668 C CA . THR A 1 86 ? 0.529 -4.288 -18.349 1.00 94.25 86 THR A CA 1
ATOM 669 C C . THR A 1 86 ? 1.524 -3.568 -19.248 1.00 94.25 86 THR A C 1
ATOM 671 O O . THR A 1 86 ? 1.766 -4.025 -20.359 1.00 94.25 86 THR A O 1
ATOM 674 N N . ALA A 1 87 ? 2.109 -2.460 -18.785 1.00 95.75 87 ALA A N 1
ATOM 675 C CA . ALA A 1 87 ? 3.124 -1.724 -19.531 1.00 95.75 87 ALA A CA 1
ATOM 676 C C . ALA A 1 87 ? 4.102 -1.014 -18.592 1.00 95.75 87 ALA A C 1
ATOM 678 O O . ALA A 1 87 ? 3.725 -0.563 -17.508 1.00 95.75 87 ALA A O 1
ATOM 679 N N . VAL A 1 88 ? 5.350 -0.893 -19.043 1.00 96.56 88 VAL A N 1
ATOM 680 C CA . VAL A 1 88 ? 6.377 -0.067 -18.408 1.00 96.56 88 VAL A CA 1
ATOM 681 C C . VAL A 1 88 ? 7.043 0.774 -19.488 1.00 96.56 88 VAL A C 1
ATOM 683 O O . VAL A 1 88 ? 7.469 0.236 -20.510 1.00 96.56 88 VAL A O 1
ATOM 686 N N . THR A 1 89 ? 7.141 2.077 -19.256 1.00 96.62 89 THR A N 1
ATOM 687 C CA . THR A 1 89 ? 7.728 3.032 -20.200 1.00 96.62 89 THR A CA 1
ATOM 688 C C . THR A 1 89 ? 8.734 3.910 -19.475 1.00 96.62 89 THR A C 1
ATOM 690 O O . THR A 1 89 ? 8.407 4.493 -18.442 1.00 96.62 89 THR A O 1
ATOM 693 N N . PHE A 1 90 ? 9.945 4.024 -20.014 1.00 94.69 90 PHE A N 1
ATOM 694 C CA . PHE A 1 90 ? 10.927 5.007 -19.564 1.00 94.69 90 PHE A CA 1
ATOM 695 C C . PHE A 1 90 ? 10.779 6.329 -20.304 1.00 94.69 90 PHE A C 1
ATOM 697 O O . PHE A 1 90 ? 10.543 6.351 -21.514 1.00 94.69 90 PHE A O 1
ATOM 704 N N . ASP A 1 91 ? 10.966 7.400 -19.541 1.00 93.88 91 ASP A N 1
ATOM 705 C CA . ASP A 1 91 ? 10.916 8.802 -19.938 1.00 93.88 91 ASP A CA 1
ATOM 706 C C . ASP A 1 91 ? 9.662 9.089 -20.790 1.00 93.88 91 ASP A C 1
ATOM 708 O O . ASP A 1 91 ? 9.780 9.507 -21.950 1.00 93.88 91 ASP A O 1
ATOM 712 N N . PRO A 1 92 ? 8.450 8.789 -20.263 1.00 94.94 92 PRO A N 1
ATOM 713 C CA . PRO A 1 92 ? 7.178 8.955 -20.977 1.00 94.94 92 PRO A CA 1
ATOM 714 C C . PRO A 1 92 ? 6.932 10.398 -21.446 1.00 94.94 92 PRO A C 1
ATOM 716 O O . PRO A 1 92 ? 6.186 10.611 -22.397 1.00 94.94 92 PRO A O 1
ATOM 719 N N . GLU A 1 93 ? 7.543 11.376 -20.781 1.00 93.44 93 GLU A N 1
ATOM 720 C CA . GLU A 1 93 ? 7.494 12.804 -21.095 1.00 93.44 93 GLU A CA 1
ATOM 721 C C . GLU A 1 93 ? 8.465 13.233 -22.204 1.00 93.44 93 GLU A C 1
ATOM 723 O O . GLU A 1 93 ? 8.373 14.354 -22.706 1.00 93.44 93 GLU A O 1
ATOM 728 N N . SER A 1 94 ? 9.412 12.371 -22.580 1.00 92.25 94 SER A N 1
ATOM 729 C CA . SER A 1 94 ? 10.377 12.676 -23.633 1.00 92.25 94 SER A CA 1
ATOM 730 C C . SER A 1 94 ? 9.737 12.614 -25.025 1.00 92.25 94 SER A C 1
ATOM 732 O O . SER A 1 94 ? 8.706 11.981 -25.243 1.00 92.25 94 SER A O 1
ATOM 734 N N . SER A 1 95 ? 10.390 13.221 -26.020 1.00 91.94 95 SER A N 1
ATOM 735 C CA . SER A 1 95 ? 9.986 13.099 -27.429 1.00 91.94 95 SER A CA 1
ATOM 736 C C . SER A 1 95 ? 10.226 11.700 -28.015 1.00 91.94 95 SER A C 1
ATOM 738 O O . SER A 1 95 ? 9.865 11.437 -29.162 1.00 91.94 95 SER A O 1
ATOM 740 N N . SER A 1 96 ? 10.875 10.800 -27.274 1.00 91.69 96 SER A N 1
ATOM 741 C CA . SER A 1 96 ? 11.198 9.435 -27.700 1.00 91.69 96 SER A CA 1
ATOM 742 C C . SER A 1 96 ? 11.098 8.470 -26.512 1.00 91.69 96 SER A C 1
ATOM 744 O O . SER A 1 96 ? 12.118 7.955 -26.044 1.00 91.69 96 SER A O 1
ATOM 746 N N . PRO A 1 97 ? 9.875 8.226 -26.002 1.00 94.44 97 PRO A N 1
ATOM 747 C CA . PRO A 1 97 ? 9.6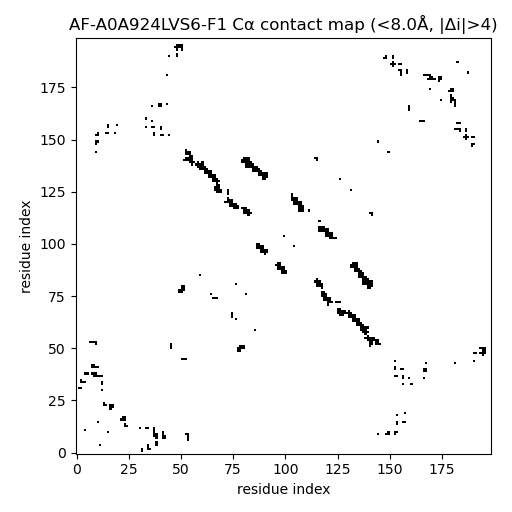65 7.361 -24.851 1.00 94.44 97 PRO A CA 1
ATOM 748 C C . PRO A 1 97 ? 10.076 5.922 -25.173 1.00 94.44 97 PRO A C 1
ATOM 750 O O . PRO A 1 97 ? 9.835 5.411 -26.268 1.00 94.44 97 PRO A O 1
ATOM 753 N N . THR A 1 98 ? 10.688 5.243 -24.204 1.00 94.81 98 THR A N 1
ATOM 754 C CA . THR A 1 98 ? 11.164 3.864 -24.382 1.00 94.81 98 THR A CA 1
ATOM 755 C C . THR A 1 98 ? 10.185 2.886 -23.741 1.00 94.81 98 THR A C 1
ATOM 757 O O . THR A 1 98 ? 10.181 2.719 -22.523 1.00 94.81 98 THR A O 1
ATOM 760 N N . ALA A 1 99 ? 9.354 2.227 -24.548 1.00 96.06 99 ALA A N 1
ATOM 761 C CA . ALA A 1 99 ? 8.493 1.147 -24.066 1.00 96.06 99 ALA A CA 1
ATOM 762 C C . ALA A 1 99 ? 9.318 -0.126 -23.817 1.00 96.06 99 ALA A C 1
ATOM 764 O O . ALA A 1 99 ? 10.033 -0.588 -24.707 1.00 96.06 99 ALA A O 1
ATOM 765 N N . LEU A 1 100 ? 9.210 -0.693 -22.617 1.00 95.25 100 LEU A N 1
ATOM 766 C CA . LEU A 1 100 ? 9.922 -1.909 -22.231 1.00 95.25 100 LEU A CA 1
ATOM 767 C C . LEU A 1 100 ? 9.094 -3.156 -22.543 1.00 95.25 100 LEU A C 1
ATOM 769 O O . LEU A 1 100 ? 7.889 -3.199 -22.276 1.00 95.25 100 LEU A O 1
ATOM 773 N N . VAL A 1 101 ? 9.745 -4.207 -23.043 1.00 94.88 101 VAL A N 1
ATOM 774 C CA . VAL A 1 101 ? 9.094 -5.510 -23.230 1.00 94.88 101 VAL A CA 1
ATOM 775 C C . VAL A 1 101 ? 9.156 -6.339 -21.944 1.00 94.88 101 VAL A C 1
ATOM 777 O O . VAL A 1 101 ? 9.930 -6.057 -21.034 1.00 94.88 101 VAL A O 1
ATOM 780 N N . ALA A 1 102 ? 8.356 -7.404 -21.850 1.00 90.00 102 ALA A N 1
ATOM 781 C CA . ALA A 1 102 ? 8.255 -8.227 -20.636 1.00 90.00 102 ALA A CA 1
ATOM 782 C C . ALA A 1 102 ? 9.581 -8.884 -20.191 1.00 90.00 102 ALA A C 1
ATOM 784 O O . ALA A 1 102 ? 9.701 -9.313 -19.049 1.00 90.00 102 ALA A O 1
ATOM 785 N N . THR A 1 103 ? 10.585 -8.982 -21.070 1.00 93.06 103 THR A N 1
ATOM 786 C CA . THR A 1 103 ? 11.921 -9.494 -20.719 1.00 93.06 103 THR A CA 1
ATOM 787 C C . THR A 1 103 ? 12.833 -8.450 -20.078 1.00 93.06 103 THR A C 1
ATOM 789 O O . THR A 1 103 ? 13.868 -8.818 -19.519 1.00 93.06 103 THR A O 1
ATOM 792 N N . ASP A 1 104 ? 12.470 -7.171 -20.162 1.00 94.25 104 ASP A N 1
ATOM 793 C CA . ASP A 1 104 ? 13.281 -6.046 -19.685 1.00 94.25 104 ASP A CA 1
ATOM 794 C C . ASP A 1 104 ? 13.022 -5.717 -18.215 1.00 94.25 104 ASP A C 1
ATOM 796 O O . ASP A 1 104 ? 13.774 -4.953 -17.608 1.00 94.25 104 ASP A O 1
ATOM 800 N N . TRP A 1 105 ? 11.981 -6.308 -17.626 1.00 94.75 105 TRP A N 1
ATOM 801 C CA . TRP A 1 105 ? 11.620 -6.109 -16.232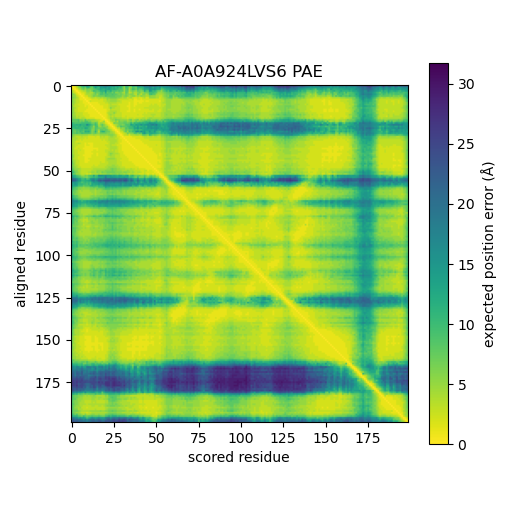 1.00 94.75 105 TRP A CA 1
ATOM 802 C C . TRP A 1 105 ? 11.092 -7.387 -15.581 1.00 94.75 105 TRP A C 1
ATOM 804 O O . TRP A 1 105 ? 10.628 -8.317 -16.237 1.00 94.75 105 TRP A O 1
ATOM 814 N N . ARG A 1 106 ? 11.176 -7.445 -14.252 1.00 95.12 106 ARG A N 1
ATOM 815 C CA . ARG A 1 106 ? 10.579 -8.497 -13.421 1.00 95.12 106 ARG A CA 1
ATOM 816 C C . ARG A 1 106 ? 9.948 -7.879 -12.188 1.00 95.12 106 ARG A C 1
ATOM 818 O O . ARG A 1 106 ? 10.487 -6.929 -11.630 1.00 95.12 106 ARG A O 1
ATOM 825 N N . LEU A 1 107 ? 8.834 -8.443 -11.744 1.00 94.56 107 LEU A N 1
ATOM 826 C CA . LEU A 1 107 ? 8.194 -8.024 -10.503 1.00 94.56 107 LEU A CA 1
ATOM 827 C C . LEU A 1 107 ? 8.841 -8.720 -9.311 1.00 94.56 107 LEU A C 1
ATOM 829 O O . LEU A 1 107 ? 9.149 -9.909 -9.378 1.00 94.56 107 LEU A O 1
ATOM 833 N N . LEU A 1 108 ? 9.030 -7.973 -8.227 1.00 92.94 108 LEU A N 1
ATOM 834 C CA . LEU A 1 108 ? 9.550 -8.466 -6.958 1.00 92.94 108 LEU A CA 1
ATOM 835 C C . LEU A 1 108 ? 8.546 -8.180 -5.824 1.00 92.94 108 LEU A C 1
ATOM 837 O O . LEU A 1 108 ? 7.856 -7.158 -5.862 1.00 92.94 108 LEU A O 1
ATOM 841 N N . PRO A 1 109 ? 8.462 -9.047 -4.798 1.00 90.31 109 PRO A N 1
ATOM 842 C CA . PRO A 1 109 ? 9.262 -10.260 -4.593 1.00 90.31 109 PRO A CA 1
ATOM 843 C C . PRO A 1 109 ? 8.821 -11.443 -5.476 1.00 90.31 109 PRO A C 1
ATOM 845 O O . PRO A 1 109 ? 7.693 -11.480 -5.964 1.00 90.31 109 PRO A O 1
ATOM 848 N N . ILE A 1 110 ? 9.718 -12.420 -5.658 1.00 89.19 110 ILE A N 1
ATOM 849 C CA . ILE A 1 110 ? 9.437 -13.705 -6.320 1.00 89.19 110 ILE A CA 1
ATOM 850 C C . ILE A 1 110 ? 9.620 -14.832 -5.284 1.00 89.19 110 ILE A C 1
ATOM 852 O O . ILE A 1 110 ? 10.723 -14.959 -4.750 1.00 89.19 110 ILE A O 1
ATOM 856 N N . PRO A 1 111 ? 8.594 -15.660 -5.002 1.00 88.12 111 PRO A N 1
ATOM 857 C CA . PRO A 1 111 ? 7.204 -15.494 -5.433 1.00 88.12 111 PRO A CA 1
ATOM 858 C C . PRO A 1 111 ? 6.562 -14.243 -4.807 1.00 88.12 111 PRO A C 1
ATOM 860 O O . PRO A 1 111 ? 7.051 -13.719 -3.803 1.00 88.12 111 PRO A O 1
ATOM 863 N N . SER A 1 112 ? 5.451 -13.774 -5.386 1.00 88.56 112 SER A N 1
ATOM 864 C CA . SER A 1 112 ? 4.712 -12.624 -4.850 1.00 88.56 112 SER A CA 1
ATOM 865 C C . SER A 1 112 ? 4.310 -12.880 -3.401 1.00 88.56 112 SER A C 1
ATOM 867 O O . SER A 1 112 ? 3.681 -13.901 -3.099 1.00 88.56 112 SER A O 1
ATOM 869 N N . LYS A 1 113 ? 4.607 -11.940 -2.506 1.00 83.50 113 LYS A N 1
ATOM 870 C CA . LYS A 1 113 ? 4.164 -12.019 -1.115 1.00 83.50 113 LYS A CA 1
ATOM 871 C C . LYS A 1 113 ? 2.758 -11.426 -1.041 1.00 83.50 113 LYS A C 1
ATOM 873 O O . LYS A 1 113 ? 2.574 -10.263 -1.371 1.00 83.50 113 LYS A O 1
ATOM 878 N N . TYR A 1 114 ? 1.776 -12.225 -0.625 1.00 86.75 114 TYR A N 1
ATOM 879 C CA . TYR A 1 114 ? 0.363 -11.821 -0.528 1.00 86.75 114 TYR A CA 1
ATOM 880 C C . TYR A 1 114 ? -0.303 -11.406 -1.856 1.00 86.75 114 TYR A C 1
ATOM 882 O O . TYR A 1 114 ? -1.283 -10.667 -1.853 1.00 86.75 114 TYR A O 1
ATOM 890 N N . GLY A 1 115 ? 0.221 -11.873 -2.995 1.00 88.75 115 GLY A N 1
ATOM 891 C CA . GLY A 1 115 ? -0.332 -11.545 -4.316 1.00 88.75 115 GLY A CA 1
ATOM 892 C C . GLY A 1 115 ? -0.072 -10.105 -4.767 1.00 88.75 115 GLY A C 1
ATOM 893 O O . GLY A 1 115 ? -0.701 -9.649 -5.721 1.00 88.75 115 GLY A O 1
ATOM 894 N N . VAL A 1 116 ? 0.842 -9.402 -4.093 1.00 91.50 116 VAL A N 1
ATOM 895 C CA . VAL A 1 116 ? 1.295 -8.065 -4.473 1.00 91.50 116 VAL A CA 1
ATOM 896 C C . VAL A 1 116 ? 2.814 -8.010 -4.633 1.00 91.50 116 VAL A C 1
ATOM 898 O O . VAL A 1 116 ? 3.567 -8.821 -4.083 1.00 91.50 116 VAL A O 1
ATOM 901 N N . PHE A 1 117 ? 3.253 -7.023 -5.397 1.00 92.81 117 PHE A N 1
ATOM 902 C CA . PHE A 1 117 ? 4.629 -6.697 -5.719 1.00 92.81 117 PHE A CA 1
ATOM 903 C C . PHE A 1 117 ? 4.893 -5.256 -5.299 1.00 92.81 117 PHE A C 1
ATOM 905 O O . PHE A 1 117 ? 4.022 -4.405 -5.413 1.00 92.81 117 PHE A O 1
ATOM 912 N N . ASN A 1 118 ? 6.089 -4.966 -4.814 1.00 92.00 118 ASN A N 1
ATOM 913 C CA . ASN A 1 118 ? 6.443 -3.634 -4.309 1.00 92.00 118 ASN A CA 1
ATOM 914 C C . ASN A 1 118 ? 7.657 -3.033 -5.022 1.00 92.00 118 ASN A C 1
ATOM 916 O O . ASN A 1 118 ? 8.142 -1.968 -4.634 1.00 92.00 118 ASN A O 1
ATOM 920 N N . SER A 1 119 ? 8.161 -3.742 -6.032 1.00 93.12 119 SER A N 1
ATOM 921 C CA . SER A 1 119 ? 9.379 -3.395 -6.739 1.00 93.12 119 SER A CA 1
ATOM 922 C C . SER A 1 119 ? 9.385 -3.970 -8.154 1.00 93.12 119 SER A C 1
ATOM 924 O O . SER A 1 119 ? 8.873 -5.068 -8.399 1.00 93.12 119 SER A O 1
ATOM 926 N N . LEU A 1 120 ? 10.031 -3.252 -9.071 1.00 94.44 120 LEU A N 1
ATOM 927 C CA . LEU A 1 120 ? 10.417 -3.738 -10.393 1.00 94.44 120 LEU A CA 1
ATOM 928 C C . LEU A 1 120 ? 11.938 -3.876 -10.447 1.00 94.44 120 LEU A C 1
ATOM 930 O O . LEU A 1 120 ? 12.662 -2.968 -10.056 1.00 94.44 120 LEU A O 1
ATOM 934 N N . TYR A 1 121 ? 12.417 -5.003 -10.951 1.00 94.12 121 TYR A N 1
ATOM 935 C CA . TYR A 1 121 ? 13.820 -5.235 -11.271 1.00 94.12 121 TYR A CA 1
ATOM 936 C C . TYR A 1 121 ? 14.036 -5.082 -12.773 1.00 94.12 121 TYR A C 1
ATOM 938 O O . TYR A 1 121 ? 13.270 -5.659 -13.544 1.00 94.12 121 TYR A O 1
ATOM 946 N N . PHE A 1 122 ? 15.085 -4.368 -13.179 1.00 93.94 122 PHE A N 1
ATOM 947 C CA . PHE A 1 122 ? 15.427 -4.113 -14.579 1.00 93.94 122 PHE A CA 1
ATOM 948 C C . PHE A 1 122 ? 16.779 -4.754 -14.950 1.00 93.94 122 PHE A C 1
ATOM 950 O O . PHE A 1 122 ? 17.816 -4.100 -14.870 1.00 93.94 122 PHE A O 1
ATOM 957 N N . PRO A 1 123 ? 16.820 -6.026 -15.396 1.00 89.94 123 PRO A N 1
ATOM 958 C CA . PRO A 1 123 ? 18.080 -6.754 -15.585 1.00 89.94 123 PRO A CA 1
ATOM 959 C C . PRO A 1 123 ? 19.033 -6.140 -16.619 1.00 89.94 123 PRO A C 1
ATOM 961 O O . PRO A 1 123 ? 20.235 -6.383 -16.573 1.00 89.94 123 PRO A O 1
ATOM 964 N N . ARG A 1 124 ? 18.491 -5.411 -17.601 1.00 87.31 124 ARG A N 1
ATOM 965 C CA . ARG A 1 124 ? 19.235 -4.861 -18.749 1.00 87.31 124 ARG A CA 1
ATOM 966 C C . ARG A 1 124 ? 19.304 -3.341 -18.750 1.00 87.31 124 ARG A C 1
ATOM 968 O O . ARG A 1 124 ? 19.897 -2.759 -19.654 1.00 87.31 124 ARG A O 1
ATOM 975 N N . HIS A 1 125 ? 18.701 -2.703 -17.754 1.00 84.19 125 HIS A N 1
ATOM 976 C CA . HIS A 1 125 ? 18.667 -1.258 -17.657 1.00 84.19 125 HIS A CA 1
ATOM 977 C C . HIS A 1 125 ? 19.162 -0.855 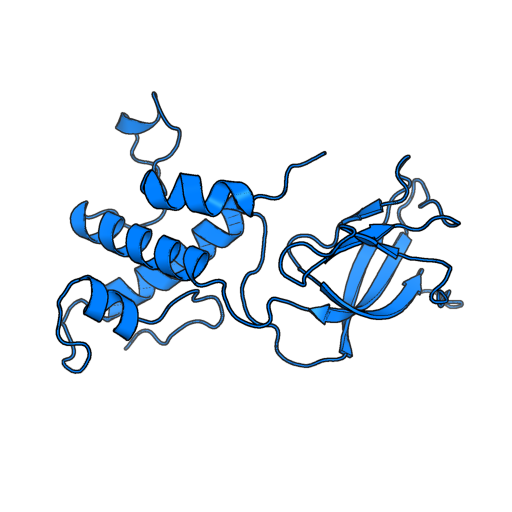-16.279 1.00 84.19 125 HIS A C 1
ATOM 979 O O . HIS A 1 125 ? 18.567 -1.195 -15.264 1.00 84.19 125 HIS A O 1
ATOM 985 N N . SER A 1 126 ? 20.274 -0.134 -16.231 1.00 76.62 126 SER A N 1
ATOM 986 C CA . SER A 1 126 ? 20.593 0.671 -15.061 1.00 76.62 126 SER A CA 1
ATOM 987 C C . SER A 1 126 ? 19.837 1.986 -15.160 1.00 76.62 126 SER A C 1
ATOM 989 O O . SER A 1 126 ? 19.657 2.540 -16.251 1.00 76.62 126 SER A O 1
ATOM 991 N N . GLY A 1 127 ? 19.438 2.530 -14.016 1.00 69.75 127 GLY A N 1
ATOM 992 C CA . GLY A 1 127 ? 19.153 3.955 -13.951 1.00 69.75 127 GLY A CA 1
ATOM 993 C C . GLY A 1 127 ? 20.414 4.757 -14.291 1.00 69.75 127 GLY A C 1
ATOM 994 O O . GLY A 1 127 ? 21.512 4.212 -14.434 1.00 69.75 127 GLY A O 1
ATOM 995 N N . ASN A 1 128 ? 20.269 6.066 -14.426 1.00 74.94 128 ASN A N 1
ATOM 996 C CA . ASN A 1 128 ? 21.400 6.985 -14.532 1.00 74.94 128 ASN A CA 1
ATOM 997 C C . ASN A 1 128 ? 21.520 7.796 -13.226 1.00 74.94 128 ASN A C 1
ATOM 999 O O . ASN A 1 128 ? 20.638 7.750 -12.364 1.00 74.94 128 ASN A O 1
ATOM 1003 N N . ALA A 1 129 ? 22.622 8.530 -13.060 1.00 73.19 129 ALA A N 1
ATOM 1004 C CA . ALA A 1 129 ? 22.815 9.388 -11.887 1.00 73.19 129 ALA A CA 1
ATOM 1005 C C . ALA A 1 129 ? 21.784 10.532 -11.812 1.00 73.19 129 ALA A C 1
ATOM 1007 O O . ALA A 1 129 ? 21.475 11.007 -10.726 1.00 73.19 129 ALA A O 1
ATOM 1008 N N . ALA A 1 130 ? 21.233 10.946 -12.958 1.00 81.75 130 ALA A N 1
ATOM 1009 C CA . ALA A 1 130 ? 20.222 11.998 -13.050 1.00 81.75 130 ALA A CA 1
ATOM 1010 C C . ALA A 1 130 ? 18.802 11.537 -12.656 1.00 81.75 130 ALA A C 1
ATOM 1012 O O . ALA A 1 130 ? 17.936 12.376 -12.428 1.00 81.75 130 ALA A O 1
ATOM 1013 N N . GLY A 1 131 ? 18.568 10.227 -12.545 1.00 86.19 131 GLY A N 1
ATOM 1014 C CA . GLY A 1 131 ? 17.231 9.648 -12.465 1.00 86.19 131 GLY A CA 1
ATOM 1015 C C . GLY A 1 131 ? 16.538 9.589 -13.834 1.00 86.19 131 GLY A C 1
ATOM 1016 O O . GLY A 1 131 ? 16.746 10.434 -14.704 1.00 86.19 131 GLY A O 1
ATOM 1017 N N . ARG A 1 132 ? 15.708 8.564 -14.027 1.00 91.00 132 ARG A N 1
ATOM 1018 C CA . ARG A 1 132 ? 14.794 8.420 -15.170 1.00 91.00 132 ARG A CA 1
ATOM 1019 C C . ARG A 1 132 ? 13.365 8.341 -14.673 1.00 91.00 132 ARG A C 1
ATOM 1021 O O . ARG A 1 132 ? 13.123 7.735 -13.626 1.00 91.00 132 ARG A O 1
ATOM 1028 N N . ILE A 1 133 ? 12.425 8.910 -15.418 1.00 93.94 133 ILE A N 1
ATOM 1029 C CA . ILE A 1 133 ? 11.008 8.773 -15.081 1.00 93.94 133 ILE A CA 1
ATOM 1030 C C . ILE A 1 133 ? 10.518 7.448 -15.651 1.00 93.94 133 ILE A C 1
ATOM 1032 O O . ILE A 1 133 ? 10.721 7.126 -16.817 1.00 93.94 133 ILE A O 1
ATOM 1036 N N . VAL A 1 134 ? 9.881 6.643 -14.812 1.00 95.31 134 VAL A N 1
ATOM 1037 C CA . VAL A 1 134 ? 9.336 5.341 -15.186 1.00 95.31 134 VAL A CA 1
ATOM 1038 C C . VAL A 1 134 ? 7.840 5.378 -14.979 1.00 95.31 134 VAL A C 1
ATOM 1040 O O . VAL A 1 134 ? 7.367 5.489 -13.850 1.00 95.31 134 VAL A O 1
ATOM 1043 N N . GLN A 1 135 ? 7.085 5.246 -16.061 1.00 96.69 135 GLN A N 1
ATOM 1044 C CA . GLN A 1 135 ? 5.651 5.037 -15.984 1.00 96.69 135 GLN A CA 1
ATOM 1045 C C . GLN A 1 135 ? 5.350 3.547 -15.939 1.00 96.69 135 GLN A C 1
ATOM 1047 O O . GLN A 1 135 ? 5.704 2.805 -16.853 1.00 96.69 135 GLN A O 1
ATOM 1052 N N . VAL A 1 136 ? 4.659 3.122 -14.888 1.00 96.06 136 VAL A N 1
ATOM 1053 C CA . VAL A 1 136 ? 4.155 1.761 -14.731 1.00 96.06 136 VAL A CA 1
ATOM 1054 C C . VAL A 1 136 ? 2.639 1.803 -14.847 1.00 96.06 136 VAL A C 1
ATOM 1056 O O . VAL A 1 136 ? 1.961 2.477 -14.070 1.00 96.06 136 VAL A O 1
ATOM 1059 N N . THR A 1 137 ? 2.104 1.073 -15.817 1.00 95.38 137 THR A N 1
ATOM 1060 C CA . THR A 1 137 ? 0.666 0.902 -16.017 1.00 95.38 137 THR A CA 1
ATOM 1061 C C . THR A 1 137 ? 0.270 -0.491 -15.564 1.00 95.38 137 THR A C 1
ATOM 1063 O O . THR A 1 137 ? 0.883 -1.484 -15.964 1.00 95.38 137 THR A O 1
ATOM 1066 N N . GLY A 1 138 ? -0.753 -0.575 -14.719 1.00 93.12 138 GLY A N 1
ATOM 1067 C CA . GLY A 1 138 ? -1.161 -1.849 -14.155 1.00 93.12 138 GLY A CA 1
ATOM 1068 C C . GLY A 1 138 ? -2.358 -1.763 -13.223 1.00 93.12 138 GLY A C 1
ATOM 1069 O O . GLY A 1 138 ? -3.101 -0.781 -13.200 1.00 93.12 138 GLY A O 1
ATOM 1070 N N . THR A 1 139 ? -2.538 -2.8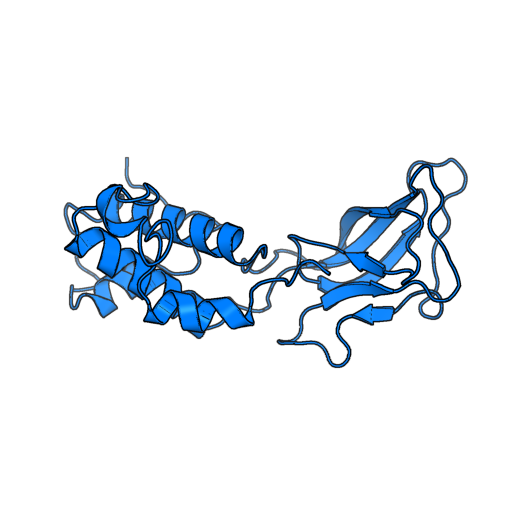29 -12.455 1.00 91.94 139 THR A N 1
ATOM 1071 C CA . THR A 1 139 ? -3.511 -2.895 -11.366 1.00 91.94 139 THR A CA 1
ATOM 1072 C C . THR A 1 139 ? -2.754 -2.688 -10.068 1.00 91.94 139 THR A C 1
ATOM 1074 O O . THR A 1 139 ? -1.849 -3.464 -9.754 1.00 91.94 139 THR A O 1
ATOM 1077 N N . TRP A 1 140 ? -3.115 -1.646 -9.332 1.00 91.00 140 TRP A N 1
ATOM 1078 C CA . TRP A 1 140 ? -2.486 -1.284 -8.064 1.00 91.00 140 TRP A CA 1
ATOM 1079 C C . TRP A 1 140 ? -3.292 -1.828 -6.879 1.00 91.00 140 TRP A C 1
ATOM 1081 O O . TRP A 1 140 ? -4.393 -2.352 -7.045 1.00 91.00 140 TRP A O 1
ATOM 1091 N N . GLY A 1 141 ? -2.737 -1.714 -5.681 1.00 89.31 141 GLY A N 1
ATOM 1092 C CA . GLY A 1 141 ? -3.389 -2.023 -4.419 1.00 89.31 141 GLY A CA 1
ATOM 1093 C C . GLY A 1 141 ? -3.755 -3.493 -4.212 1.00 89.31 141 GLY A C 1
ATOM 1094 O O . GLY A 1 141 ? -3.582 -4.385 -5.056 1.00 89.31 141 GLY A O 1
ATOM 1095 N N . TRP A 1 142 ? -4.319 -3.740 -3.040 1.00 89.69 142 TRP A N 1
ATOM 1096 C CA . TRP A 1 142 ? -4.646 -5.079 -2.566 1.00 89.69 142 TRP A CA 1
ATOM 1097 C C . TRP A 1 142 ? -6.000 -5.543 -3.103 1.00 89.69 142 TRP A C 1
ATOM 1099 O O . TRP A 1 142 ? -6.876 -4.732 -3.393 1.00 89.69 142 TRP A O 1
ATOM 1109 N N . ALA A 1 143 ? -6.177 -6.854 -3.307 1.00 88.00 143 ALA A N 1
ATOM 1110 C CA . ALA A 1 143 ? -7.466 -7.383 -3.775 1.00 88.00 143 ALA A CA 1
ATOM 1111 C C . ALA A 1 143 ? -8.574 -7.099 -2.759 1.00 88.00 143 ALA A C 1
ATOM 1113 O O . ALA A 1 143 ? -9.664 -6.667 -3.121 1.00 88.00 143 ALA A O 1
ATOM 1114 N N . THR A 1 144 ? -8.230 -7.287 -1.493 1.00 88.81 144 THR A N 1
ATOM 1115 C CA . THR A 1 144 ? -9.000 -6.929 -0.311 1.00 88.81 144 THR A CA 1
ATOM 1116 C C . THR A 1 144 ? -8.004 -6.557 0.782 1.00 88.81 144 THR A C 1
ATOM 1118 O O . THR A 1 144 ? -6.873 -7.058 0.775 1.00 88.81 144 THR A O 1
ATOM 1121 N N . VAL A 1 145 ? -8.415 -5.733 1.748 1.00 91.12 145 VAL A N 1
ATOM 1122 C CA . VAL A 1 145 ? -7.618 -5.517 2.963 1.00 91.12 145 VAL A CA 1
ATOM 1123 C C . VAL A 1 145 ? -7.389 -6.880 3.636 1.00 91.12 145 VAL A C 1
ATOM 1125 O O . VAL A 1 145 ? -8.349 -7.637 3.811 1.00 91.12 145 VAL A O 1
ATOM 1128 N N . PRO A 1 146 ? -6.144 -7.258 3.984 1.00 92.38 146 PRO A N 1
ATOM 1129 C CA . PRO A 1 146 ? -5.900 -8.509 4.691 1.00 92.38 146 PRO A CA 1
ATOM 1130 C C . PRO A 1 146 ? -6.631 -8.529 6.036 1.00 92.38 146 PRO A C 1
ATOM 1132 O O . PRO A 1 146 ? -6.533 -7.572 6.800 1.00 92.38 146 PRO A O 1
ATOM 1135 N N . HIS A 1 147 ? -7.289 -9.644 6.365 1.00 92.94 147 HIS A N 1
ATOM 1136 C CA . HIS A 1 147 ? -8.063 -9.783 7.608 1.00 92.94 147 HIS A CA 1
ATOM 1137 C C . HIS A 1 147 ? -7.251 -9.421 8.860 1.00 92.94 147 HIS A C 1
ATOM 1139 O O . HIS A 1 147 ? -7.748 -8.837 9.812 1.00 92.94 147 HIS A O 1
ATOM 1145 N N . GLU A 1 148 ? -5.962 -9.742 8.861 1.00 94.06 148 GLU A N 1
ATOM 1146 C CA . GLU A 1 148 ? -5.094 -9.485 10.004 1.00 94.06 148 GLU A CA 1
ATOM 1147 C C . GLU A 1 148 ? -4.691 -8.003 10.119 1.00 94.06 148 GLU A C 1
ATOM 1149 O O . GLU A 1 148 ? -4.409 -7.526 11.215 1.00 94.06 148 GLU A O 1
ATOM 1154 N N . VAL A 1 149 ? -4.677 -7.265 9.003 1.00 94.25 149 VAL A N 1
ATOM 1155 C CA . VAL A 1 149 ? -4.502 -5.803 8.991 1.00 94.25 149 VAL A CA 1
ATOM 1156 C C . VAL A 1 149 ? -5.786 -5.123 9.466 1.00 94.25 149 VAL A C 1
ATOM 1158 O O . VAL A 1 149 ? -5.722 -4.212 10.287 1.00 94.25 149 VAL A O 1
ATOM 1161 N N . GLU A 1 150 ? -6.946 -5.607 9.015 1.00 95.06 150 GLU A N 1
ATOM 1162 C CA . GLU A 1 150 ? -8.254 -5.143 9.489 1.00 95.06 150 GLU A CA 1
ATOM 1163 C C . GLU A 1 150 ? -8.408 -5.358 11.003 1.00 95.06 150 GLU A C 1
ATOM 1165 O O . GLU A 1 150 ? -8.744 -4.423 11.729 1.00 95.06 150 GLU A O 1
ATOM 1170 N N . GLN A 1 151 ? -8.077 -6.552 11.507 1.00 95.31 151 GLN A N 1
ATOM 1171 C CA . GLN A 1 151 ? -8.112 -6.837 12.943 1.00 9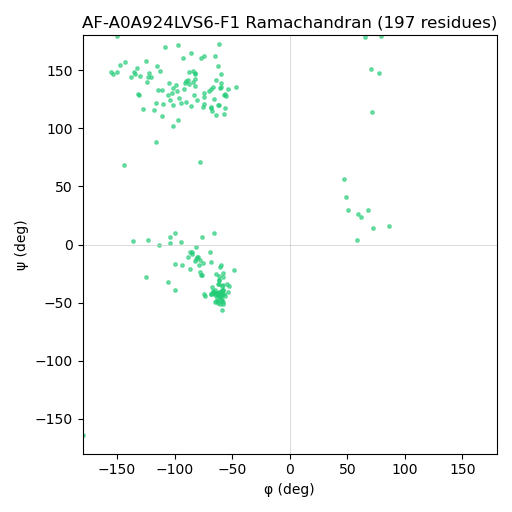5.31 151 GLN A CA 1
ATOM 1172 C C . GLN A 1 151 ? -7.141 -5.945 13.724 1.00 95.31 151 GLN A C 1
ATOM 1174 O O . GLN A 1 151 ? -7.494 -5.439 14.784 1.00 95.31 151 GLN A O 1
ATOM 1179 N N . ALA A 1 152 ? -5.936 -5.696 13.199 1.00 94.69 152 ALA A N 1
ATOM 1180 C CA . ALA A 1 152 ? -4.992 -4.777 13.833 1.00 94.69 152 ALA A CA 1
ATOM 1181 C C . ALA A 1 152 ? -5.537 -3.337 13.906 1.00 94.69 152 ALA A C 1
ATOM 1183 O O . ALA A 1 152 ? -5.262 -2.633 14.879 1.00 94.69 152 ALA A O 1
ATOM 1184 N N . CYS A 1 153 ? -6.319 -2.902 12.911 1.00 94.06 153 CYS A N 1
ATOM 1185 C CA . CYS A 1 153 ? -7.021 -1.618 12.940 1.00 94.06 153 CYS A CA 1
ATOM 1186 C C . CYS A 1 153 ? -8.081 -1.591 14.048 1.00 94.06 153 CYS A C 1
ATOM 1188 O O . CYS A 1 153 ? -8.058 -0.683 14.877 1.00 94.06 153 CYS A O 1
ATOM 1190 N N . ILE A 1 154 ? -8.929 -2.621 14.129 1.00 94.81 154 ILE A N 1
ATOM 1191 C CA . ILE A 1 154 ? -9.959 -2.755 15.172 1.00 94.81 154 ILE A CA 1
ATOM 1192 C C . ILE A 1 154 ? -9.331 -2.739 16.574 1.00 94.81 154 ILE A C 1
ATOM 1194 O O . ILE A 1 154 ? -9.740 -1.938 17.414 1.00 94.81 154 ILE A O 1
ATOM 1198 N N . ASP A 1 155 ? -8.295 -3.552 16.808 1.00 93.44 155 ASP A N 1
ATOM 1199 C CA . ASP A 1 155 ? -7.572 -3.606 18.086 1.00 93.44 155 ASP A CA 1
ATOM 1200 C C . ASP A 1 155 ? -6.985 -2.237 18.467 1.00 93.44 155 ASP A C 1
ATOM 1202 O O . ASP A 1 155 ? -6.973 -1.854 19.637 1.00 93.44 155 ASP A O 1
ATOM 1206 N N . THR A 1 156 ? -6.472 -1.492 17.482 1.00 91.75 156 THR A N 1
ATOM 1207 C CA . THR A 1 156 ? -5.890 -0.160 17.705 1.00 91.75 156 THR A CA 1
ATOM 1208 C C . THR A 1 156 ? -6.960 0.854 18.095 1.00 91.75 156 THR A C 1
ATOM 1210 O O . THR A 1 156 ? -6.752 1.624 19.032 1.00 91.75 156 THR A O 1
ATOM 1213 N N . VAL A 1 157 ? -8.116 0.829 17.429 1.00 91.25 157 VAL A N 1
ATOM 1214 C CA . VAL A 1 157 ? -9.245 1.711 17.754 1.00 91.25 157 VAL A CA 1
ATOM 1215 C C . VAL A 1 157 ? -9.782 1.418 19.158 1.00 91.25 157 VAL A C 1
ATOM 1217 O O . VAL A 1 157 ? -9.898 2.339 19.963 1.00 91.25 157 VAL A O 1
ATOM 1220 N N . ASP A 1 158 ? -10.027 0.147 19.494 1.00 90.62 158 ASP A N 1
ATOM 1221 C CA . ASP A 1 158 ? -10.461 -0.265 20.838 1.00 90.62 158 ASP A CA 1
ATOM 1222 C C . ASP A 1 158 ? -9.460 0.176 21.921 1.00 90.62 158 ASP A C 1
ATOM 1224 O O . ASP A 1 158 ? -9.843 0.713 22.964 1.00 90.62 158 ASP A O 1
ATOM 1228 N N . HIS A 1 159 ? -8.162 0.021 21.647 1.00 87.38 159 HIS A N 1
ATOM 1229 C CA . HIS A 1 159 ? -7.101 0.463 22.545 1.00 87.38 159 HIS A CA 1
ATOM 1230 C C . HIS A 1 159 ? -7.126 1.978 22.787 1.00 87.38 159 HIS A C 1
ATOM 1232 O O . HIS A 1 159 ? -6.994 2.419 23.933 1.00 87.38 159 HIS A O 1
ATOM 1238 N N . TRP A 1 160 ? -7.300 2.776 21.731 1.00 87.81 160 TRP A N 1
ATOM 1239 C CA . TRP A 1 160 ? -7.357 4.234 21.833 1.00 87.81 160 TRP A CA 1
ATOM 1240 C C . TRP A 1 160 ? -8.589 4.707 22.600 1.00 87.81 160 TRP A C 1
ATOM 1242 O O . TRP A 1 160 ? -8.452 5.566 23.470 1.00 87.81 160 TRP A O 1
ATOM 1252 N N . ILE A 1 161 ? -9.752 4.090 22.366 1.00 86.94 161 ILE A N 1
ATOM 1253 C CA . ILE A 1 161 ? -10.985 4.404 23.099 1.00 86.94 161 ILE A CA 1
ATOM 1254 C C . ILE A 1 161 ? -10.820 4.094 24.590 1.00 86.94 161 ILE A C 1
ATOM 1256 O O . ILE A 1 161 ? -11.059 4.957 25.432 1.00 86.94 161 ILE A O 1
ATOM 1260 N N . LYS A 1 162 ? -10.350 2.889 24.941 1.00 85.12 162 LYS A N 1
ATOM 1261 C CA . LYS A 1 162 ? -10.183 2.465 26.345 1.00 85.12 162 LYS A CA 1
ATOM 1262 C C . LYS A 1 162 ? -9.195 3.324 27.129 1.00 85.12 162 LYS A C 1
ATOM 1264 O O . LYS A 1 162 ? -9.332 3.455 28.342 1.00 85.12 162 LYS A O 1
ATOM 1269 N N . ARG A 1 163 ? -8.188 3.882 26.454 1.00 79.38 163 ARG A N 1
ATOM 1270 C CA . ARG A 1 163 ? -7.185 4.764 27.065 1.00 79.38 163 ARG A CA 1
ATOM 1271 C C . ARG A 1 163 ? -7.523 6.254 26.942 1.00 79.38 163 ARG A C 1
ATOM 1273 O O . ARG A 1 163 ? -6.728 7.068 27.401 1.00 79.38 163 ARG A O 1
ATOM 1280 N N . ASN A 1 164 ? -8.670 6.606 26.353 1.00 76.25 164 ASN A N 1
ATOM 1281 C CA . ASN A 1 164 ? -9.057 7.985 26.049 1.00 76.25 164 ASN A CA 1
ATOM 1282 C C . ASN A 1 164 ? -7.940 8.762 25.325 1.00 76.25 164 ASN A C 1
ATOM 1284 O O . ASN A 1 164 ? -7.634 9.911 25.649 1.00 76.25 164 ASN A O 1
ATOM 1288 N N . LEU A 1 165 ? -7.268 8.093 24.386 1.00 70.62 165 LEU A N 1
ATOM 1289 C CA . LEU A 1 165 ? -6.213 8.709 23.594 1.00 70.62 165 LEU A CA 1
ATOM 1290 C C . LEU A 1 165 ? -6.867 9.471 22.445 1.00 70.62 165 LEU A C 1
ATOM 1292 O O . LEU A 1 165 ? -7.705 8.886 21.759 1.00 70.62 165 LEU A O 1
ATOM 1296 N N . PRO A 1 166 ? -6.430 10.704 22.136 1.00 62.16 166 PRO A N 1
ATOM 1297 C CA . PRO A 1 166 ? -6.956 11.470 21.001 1.00 62.16 166 PRO A CA 1
ATOM 1298 C C . PRO A 1 166 ? -6.632 10.837 19.625 1.00 62.16 166 PRO A C 1
ATOM 1300 O O . PRO A 1 166 ? -6.829 11.458 18.582 1.00 62.16 166 PRO A O 1
ATOM 1303 N N . GLY A 1 167 ? -6.114 9.601 19.601 1.00 57.97 167 GLY A N 1
ATOM 1304 C CA . GLY A 1 167 ? -5.459 8.941 18.481 1.00 57.97 167 GLY A CA 1
ATOM 1305 C C . GLY A 1 167 ? -4.095 9.569 18.192 1.00 57.97 167 GLY A C 1
ATOM 1306 O O . GLY A 1 167 ? -3.877 10.743 18.457 1.00 57.97 167 GLY A O 1
ATOM 1307 N N . GLY A 1 168 ? -3.146 8.797 17.665 1.00 52.41 168 GLY A N 1
ATOM 1308 C CA . GLY A 1 168 ? -1.924 9.303 17.019 1.00 52.41 168 GLY A CA 1
ATOM 1309 C C . GLY A 1 168 ? -0.950 10.212 17.797 1.00 52.41 168 GLY A C 1
ATOM 1310 O O . GLY A 1 168 ? 0.012 10.666 17.183 1.00 52.41 168 GLY A O 1
ATOM 1311 N N . GLU A 1 169 ? -1.141 10.499 19.086 1.00 51.94 169 GLU A N 1
ATOM 1312 C CA . GLU A 1 169 ? -0.139 11.182 19.913 1.00 51.94 169 GLU A CA 1
ATOM 1313 C C . GLU A 1 169 ? 0.670 10.173 20.729 1.00 51.94 169 GLU A C 1
ATOM 1315 O O . GLU A 1 169 ? 0.138 9.257 21.357 1.00 51.94 169 GLU A O 1
ATOM 1320 N N . ALA A 1 170 ? 1.992 10.330 20.700 1.00 49.66 170 ALA A N 1
ATOM 1321 C CA . ALA A 1 170 ? 2.903 9.533 21.501 1.00 49.66 170 ALA A CA 1
ATOM 1322 C C . ALA A 1 170 ? 2.715 9.869 22.986 1.00 49.66 170 ALA A C 1
ATOM 1324 O O . ALA A 1 170 ? 3.040 10.979 23.402 1.00 49.66 170 ALA A O 1
ATOM 1325 N N . ILE A 1 171 ? 2.253 8.913 23.795 1.00 47.81 171 ILE A N 1
ATOM 1326 C CA . ILE A 1 171 ? 2.199 9.081 25.253 1.00 47.81 171 ILE A CA 1
ATOM 1327 C C . ILE A 1 171 ? 3.639 9.293 25.762 1.00 47.81 171 ILE A C 1
ATOM 1329 O O . ILE A 1 171 ? 4.476 8.408 25.548 1.00 47.81 171 ILE A O 1
ATOM 1333 N N . PRO A 1 172 ? 3.965 10.427 26.417 1.00 42.66 172 PRO A N 1
ATOM 1334 C CA . PRO A 1 172 ? 5.337 10.744 26.819 1.00 42.66 172 PRO A CA 1
ATOM 1335 C C . PRO A 1 172 ? 5.972 9.692 27.737 1.00 42.66 172 PRO A C 1
ATOM 1337 O O . PRO A 1 172 ? 7.159 9.410 27.612 1.00 42.66 172 PRO A O 1
ATOM 1340 N N . GLU A 1 173 ? 5.172 9.084 28.611 1.00 46.22 173 GLU A N 1
ATOM 1341 C CA . GLU A 1 173 ? 5.620 8.207 29.703 1.00 46.22 173 GLU A CA 1
ATOM 1342 C C . GLU A 1 173 ? 5.984 6.781 29.250 1.00 46.22 173 GLU A C 1
ATOM 1344 O O . GLU A 1 173 ? 6.706 6.069 29.940 1.00 46.22 173 GLU A O 1
ATOM 1349 N N . GLU A 1 174 ? 5.538 6.361 28.062 1.00 42.81 174 GLU A N 1
ATOM 1350 C CA . GLU A 1 174 ? 5.782 5.013 27.518 1.00 42.81 174 GLU A CA 1
ATOM 1351 C C . GLU A 1 174 ? 6.878 5.023 26.415 1.00 42.81 174 GLU A C 1
ATOM 1353 O O . GLU A 1 174 ? 7.258 3.976 25.876 1.00 42.81 174 GLU A O 1
ATOM 1358 N N . ARG A 1 175 ? 7.457 6.210 26.132 1.00 40.25 175 ARG A N 1
ATOM 1359 C CA . ARG A 1 175 ? 8.557 6.437 25.166 1.00 40.25 175 ARG A CA 1
ATOM 1360 C C . ARG A 1 175 ? 9.838 5.679 25.518 1.00 40.25 175 ARG A C 1
ATOM 1362 O O . ARG A 1 175 ? 10.554 5.275 24.603 1.00 40.25 175 ARG A O 1
ATOM 1369 N N . ASP A 1 176 ? 10.095 5.451 26.804 1.00 39.09 176 ASP A N 1
ATOM 1370 C CA . ASP A 1 176 ? 11.382 4.943 27.298 1.00 39.09 176 ASP A CA 1
ATOM 1371 C C . ASP A 1 176 ? 11.576 3.427 27.149 1.00 39.09 176 ASP A C 1
ATOM 1373 O O . ASP A 1 176 ? 12.694 2.936 27.303 1.00 39.09 176 ASP A O 1
ATOM 1377 N N . ARG A 1 177 ? 10.526 2.658 26.810 1.00 40.28 177 ARG A N 1
ATOM 1378 C CA . ARG A 1 177 ? 10.637 1.187 26.706 1.00 40.28 177 ARG A CA 1
ATOM 1379 C C . ARG A 1 177 ? 10.197 0.581 25.373 1.00 40.28 177 ARG A C 1
ATOM 1381 O O . ARG A 1 177 ? 10.732 -0.462 24.999 1.00 40.28 177 ARG A O 1
ATOM 1388 N N . TYR A 1 178 ? 9.267 1.207 24.640 1.00 39.09 178 TYR A N 1
ATOM 1389 C CA . TYR A 1 178 ? 8.669 0.605 23.432 1.00 39.09 178 TYR A CA 1
ATOM 1390 C C . TYR A 1 178 ? 8.512 1.541 22.216 1.00 39.09 178 TYR A C 1
ATOM 1392 O O . TYR A 1 178 ? 8.045 1.078 21.168 1.00 39.09 178 TYR A O 1
ATOM 1400 N N . GLY A 1 179 ? 8.965 2.799 22.301 1.00 43.91 179 GLY A N 1
ATOM 1401 C CA . GLY A 1 179 ? 8.691 3.836 21.297 1.00 43.91 179 GLY A CA 1
ATOM 1402 C C . GLY A 1 179 ? 7.285 4.437 21.461 1.00 43.91 179 GLY A C 1
ATOM 1403 O O . GLY A 1 179 ? 6.564 4.035 22.370 1.00 43.91 179 GLY A O 1
ATOM 1404 N N . PRO A 1 180 ? 6.877 5.411 20.625 1.00 48.34 180 PRO A N 1
ATOM 1405 C CA . PRO A 1 180 ? 5.541 6.002 20.705 1.00 48.34 180 PRO A CA 1
ATOM 1406 C C . PRO A 1 180 ? 4.477 4.897 20.592 1.00 48.34 180 PRO A C 1
ATOM 1408 O O . PRO A 1 180 ? 4.424 4.186 19.585 1.00 48.34 180 PRO A O 1
ATOM 1411 N N . VAL A 1 181 ? 3.669 4.710 21.642 1.00 53.47 181 VAL A N 1
ATOM 1412 C CA . VAL A 1 181 ? 2.668 3.631 21.748 1.00 53.47 181 VAL A CA 1
ATOM 1413 C C . VAL A 1 181 ? 1.447 3.990 20.914 1.00 53.47 181 VAL A C 1
ATOM 1415 O O . VAL A 1 181 ? 0.386 4.349 21.407 1.00 53.47 181 VAL A O 1
ATOM 1418 N N . LEU A 1 182 ? 1.639 3.933 19.601 1.00 66.75 182 LEU A N 1
ATOM 1419 C CA . LEU A 1 182 ? 0.583 4.134 18.618 1.00 66.75 182 LEU A CA 1
ATOM 1420 C C . LEU A 1 182 ? -0.295 2.885 18.486 1.00 66.75 182 LEU A C 1
ATOM 1422 O O . LEU A 1 182 ? -1.453 2.998 18.105 1.00 66.75 182 LEU A O 1
ATOM 1426 N N . PHE A 1 183 ? 0.230 1.706 18.837 1.00 78.31 183 PHE A N 1
ATOM 1427 C CA . PHE A 1 183 ? -0.430 0.420 18.620 1.00 78.31 183 PHE A CA 1
ATOM 1428 C C . PHE A 1 183 ? -0.353 -0.482 19.855 1.00 78.31 183 PHE A C 1
ATOM 1430 O O . PHE A 1 183 ? 0.692 -0.514 20.517 1.00 78.31 183 PHE A O 1
ATOM 1437 N N . PRO A 1 184 ? -1.379 -1.312 20.113 1.00 86.00 184 PRO A N 1
ATOM 1438 C CA . PRO A 1 184 ? -1.245 -2.418 21.048 1.00 86.00 184 PRO A CA 1
ATOM 1439 C C . PRO A 1 184 ? -0.180 -3.416 20.559 1.00 86.00 184 PRO A C 1
ATOM 1441 O O . PRO A 1 184 ? 0.090 -3.556 19.361 1.00 86.00 184 PRO A O 1
ATOM 1444 N N . THR A 1 185 ? 0.443 -4.144 21.493 1.00 84.75 185 THR A N 1
ATOM 1445 C CA . THR A 1 185 ? 1.542 -5.076 21.169 1.00 84.75 185 THR A CA 1
ATOM 1446 C C . THR A 1 185 ? 1.117 -6.159 20.170 1.00 84.75 185 THR A C 1
ATOM 1448 O O . THR A 1 185 ? 1.918 -6.512 19.301 1.00 84.75 185 THR A O 1
ATOM 1451 N N . SER A 1 186 ? -0.128 -6.645 20.251 1.00 85.75 186 SER A N 1
ATOM 1452 C CA . SER A 1 186 ? -0.707 -7.608 19.301 1.00 85.75 186 SER A CA 1
ATOM 1453 C C . SER A 1 186 ? -0.693 -7.057 17.874 1.00 85.75 186 SER A C 1
ATOM 1455 O O . SER A 1 186 ? -0.046 -7.638 17.002 1.00 85.75 186 SER A O 1
ATOM 1457 N N . ALA A 1 187 ? -1.305 -5.889 17.659 1.00 88.44 187 ALA A N 1
ATOM 1458 C CA . ALA A 1 187 ? -1.333 -5.208 16.369 1.00 88.44 187 ALA A CA 1
ATOM 1459 C C . ALA A 1 187 ? 0.085 -4.961 15.842 1.00 88.44 187 ALA A C 1
ATOM 1461 O O . ALA A 1 187 ? 0.385 -5.272 14.692 1.00 88.44 187 ALA A O 1
ATOM 1462 N N . ARG A 1 188 ? 1.010 -4.501 16.694 1.00 86.81 188 ARG A N 1
ATOM 1463 C CA . ARG A 1 188 ? 2.403 -4.256 16.290 1.00 86.81 188 ARG A CA 1
ATOM 1464 C C . ARG A 1 188 ? 3.107 -5.520 15.785 1.00 86.81 188 ARG A C 1
ATOM 1466 O O . ARG A 1 188 ? 3.797 -5.467 14.766 1.00 86.81 188 ARG A O 1
ATOM 1473 N N . MET A 1 189 ? 2.947 -6.655 16.469 1.00 87.44 189 MET A N 1
ATOM 1474 C CA . MET A 1 189 ? 3.543 -7.927 16.033 1.00 87.44 189 MET A CA 1
ATOM 1475 C C . MET A 1 189 ? 2.941 -8.403 14.708 1.00 87.44 189 MET A C 1
ATOM 1477 O O . MET A 1 189 ? 3.679 -8.798 13.803 1.00 87.44 189 MET A O 1
ATOM 1481 N N . THR A 1 190 ? 1.623 -8.279 14.563 1.00 90.94 190 THR A N 1
ATOM 1482 C CA . THR A 1 190 ? 0.885 -8.605 13.338 1.00 90.94 190 THR A CA 1
ATOM 1483 C C . THR A 1 190 ? 1.310 -7.727 12.158 1.00 90.94 190 THR A C 1
ATOM 1485 O O . THR A 1 190 ? 1.495 -8.229 11.049 1.00 90.94 190 THR A O 1
ATOM 1488 N N . LEU A 1 191 ? 1.520 -6.427 12.373 1.00 90.94 191 LEU A N 1
ATOM 1489 C CA . LEU A 1 191 ? 1.883 -5.470 11.324 1.00 90.94 191 LEU A CA 1
ATOM 1490 C C . LEU A 1 191 ? 3.360 -5.558 10.918 1.00 90.94 191 LEU A C 1
ATOM 1492 O O . LEU A 1 191 ? 3.706 -5.280 9.767 1.00 90.94 191 LEU A O 1
ATOM 1496 N N . ARG A 1 192 ? 4.245 -6.023 11.811 1.00 88.50 192 ARG A N 1
ATOM 1497 C CA . ARG A 1 192 ? 5.695 -6.118 11.556 1.00 88.50 192 ARG A CA 1
ATOM 1498 C C . ARG A 1 192 ? 6.043 -6.913 10.293 1.00 88.50 192 ARG A C 1
ATOM 1500 O O . ARG A 1 192 ? 7.001 -6.569 9.609 1.00 88.50 192 ARG A O 1
ATOM 1507 N N . ARG A 1 193 ? 5.275 -7.950 9.948 1.00 88.69 193 ARG A N 1
ATOM 1508 C CA . ARG A 1 193 ? 5.513 -8.778 8.741 1.00 88.69 193 ARG A CA 1
ATOM 1509 C C . ARG A 1 193 ? 5.104 -8.116 7.422 1.00 88.69 193 ARG A C 1
ATOM 1511 O O . ARG A 1 193 ? 5.481 -8.619 6.357 1.00 88.69 193 ARG A O 1
ATOM 1518 N N . TYR A 1 194 ? 4.305 -7.053 7.493 1.00 88.94 194 TYR A N 1
ATOM 1519 C CA . TYR A 1 194 ? 3.931 -6.231 6.345 1.00 88.94 194 TYR A CA 1
ATOM 1520 C C . TYR A 1 194 ? 4.859 -5.034 6.176 1.00 88.94 194 TYR A C 1
ATOM 1522 O O . TYR A 1 194 ? 4.923 -4.482 5.084 1.00 88.94 194 TYR A O 1
ATOM 1530 N N . ARG A 1 195 ? 5.622 -4.667 7.210 1.00 86.56 195 ARG A N 1
ATOM 1531 C CA . ARG A 1 195 ? 6.570 -3.561 7.130 1.00 86.56 195 ARG A CA 1
ATOM 1532 C C . ARG A 1 195 ? 7.553 -3.766 5.980 1.00 86.56 195 ARG A C 1
ATOM 1534 O O . ARG A 1 195 ? 8.193 -4.815 5.868 1.00 86.56 195 ARG A O 1
ATOM 1541 N N . LEU A 1 196 ? 7.671 -2.750 5.133 1.00 80.56 196 LEU A N 1
ATOM 1542 C CA . LEU A 1 196 ? 8.744 -2.681 4.156 1.00 80.56 196 LEU A CA 1
ATOM 1543 C C . LEU A 1 196 ? 10.059 -2.479 4.907 1.00 80.56 196 LEU A C 1
ATOM 1545 O O . LEU A 1 196 ? 10.225 -1.501 5.632 1.00 80.56 196 LEU A O 1
ATOM 1549 N N . VAL A 1 197 ? 10.975 -3.439 4.787 1.00 64.56 197 VAL A N 1
ATOM 1550 C CA . VAL A 1 197 ? 12.331 -3.270 5.308 1.00 64.56 197 VAL A CA 1
ATOM 1551 C C . VAL A 1 197 ? 13.049 -2.328 4.342 1.00 64.56 197 VAL A C 1
ATOM 1553 O O . VAL A 1 197 ? 13.156 -2.675 3.163 1.00 64.56 197 VAL A O 1
ATOM 1556 N N . PRO A 1 198 ? 13.507 -1.144 4.784 1.00 51.97 198 PRO A N 1
ATOM 1557 C CA . PRO A 1 198 ? 14.435 -0.374 3.979 1.00 51.97 198 PRO A CA 1
ATOM 1558 C C . PRO A 1 198 ? 15.724 -1.197 3.867 1.00 51.97 198 PRO A C 1
ATOM 1560 O O . PRO A 1 198 ? 16.375 -1.455 4.877 1.00 51.97 198 PRO A O 1
ATOM 1563 N N . VAL A 1 199 ? 16.020 -1.685 2.658 1.00 46.00 199 VAL A N 1
ATOM 1564 C CA . VAL A 1 199 ? 17.369 -2.151 2.288 1.00 46.00 199 VAL A CA 1
ATOM 1565 C C . VAL A 1 199 ? 18.248 -0.933 2.095 1.00 46.00 199 VAL A C 1
ATOM 1567 O O . VAL A 1 199 ? 17.717 0.010 1.450 1.00 46.00 199 VAL A O 1
#

pLDDT: mean 83.83, std 13.91, range [39.09, 96.69]

Mean predicted aligned error: 7.58 Å

Foldseek 3Di:
DADDADLLFQEDLLVLCVVVVHDSPDDDPCSSVLSVLRNLLSVVLCVQQQERQGFDPDWFDKDKAWAAFDPQQKDFQTRKWALDFDWKWKQPVDPDIRTDDPVQWDFDDVVDDLSTGGMIHGPPDGHYRVTIMMMTTTGIHHNGRPPLLSVQSSQLSVVCVVVVNSADDFDPVCCPPDHRPNGDPSSVVSSVVSHDDDD